Protein AF-0000000066834751 (afdb_homodimer)

Secondary structure (DSSP, 8-state):
-GGGSGGG-TTHHHHHHHHHHHHHHHHHHHHHH----------HHHHHTTEEEEEHHHH-SBTTB-EE-HHHHHHHTT--SS-SS-SEEEEEEE-TT-EEEEEEESS--EEEEEESS-EEEEEE-TTSTTSEEEEEEPTTEEEEEEE-TT-EEEEEE--SSPPEEEEEEESS----STTTEEE---S--/--GGGGGG-TTHHHHHHHHHHHHHHHHHHHHHH----------HHHHHTTEEEEEHHHH-SBTTB-EE-HHHHHHHTT--SS-SS-SEEEEEEE-TT-EEEEEEESS--EEEEEESS-EEEEEE-TTSTTSEEEEEEPTTEEEEEEE-TT-EEEEEE--SSPPEEEEEEESS----STTTEEE---S--

InterPro domains:
  IPR014710 RmlC-like jelly roll fold [G3DSA:2.60.120.10] (58-182)

Sequence (378 aa):
MLVTWFLQRPHSIPFVLAFFLFLAWISLALQRASYSYAPPHSSHTDIRANLVRFDASEVAKDKRGWIFDPIALALASGISGGAVTCASLHVGEIRAGNKRANHRHHHCNETFLIWGAATKYRLENNDEDNGYAEVMLGRDEIVVAASPVHKAHALVNIDSIRSIFFIGCQDNVISYNASSTDFNVWKDLMLVTWFLQRPHSIPFVLAFFLFLAWISLALQRASYSYAPPHSSHTDIRANLVRFDASEVAKDKRGWIFDPIALALASGISGGAVTCASLHVGEIRAGNKRANHRHHHCNETFLIWGAATKYRLENNDEDNGYAEVMLGRDEIVVAASPVHKAHALVNIDSIRSIFFIGCQDNVISYNASSTDFNVWKDL

Solvent-accessible surface area (backbone atoms only — not comparable to full-atom values): 19785 Å² total; per-residue (Å²): 131,74,85,71,62,77,80,61,72,73,69,62,54,61,58,55,51,48,52,53,50,50,54,51,50,55,52,50,54,63,60,62,68,66,65,65,76,66,73,56,84,58,48,74,60,30,57,58,35,35,36,48,56,38,50,47,79,73,65,20,87,53,88,36,38,36,72,42,33,62,54,60,50,33,54,75,68,67,55,68,53,34,22,85,47,58,62,29,58,38,39,36,43,30,25,46,72,25,64,49,64,43,28,24,36,65,77,33,22,30,26,35,36,40,31,54,18,25,28,40,40,37,23,51,23,80,89,33,95,83,39,42,23,71,47,83,43,52,44,63,29,36,32,37,33,30,38,31,53,69,30,34,32,32,41,33,22,71,22,88,72,41,42,28,36,38,37,40,25,20,52,36,79,72,70,94,38,78,88,39,30,49,67,66,71,67,86,85,117,133,74,80,73,60,73,77,63,68,71,69,57,55,60,56,53,51,48,50,54,51,50,54,49,49,55,52,49,54,60,60,62,65,67,65,65,75,68,73,54,84,58,49,75,61,31,57,58,35,36,37,48,57,38,51,47,82,74,64,21,87,52,88,37,37,35,72,42,33,63,53,60,49,32,54,73,68,69,55,67,52,34,21,85,48,59,62,30,58,38,38,35,43,30,26,46,73,24,63,49,66,42,28,23,36,64,76,31,22,28,26,35,36,40,32,53,18,27,29,39,39,37,23,52,24,81,90,34,93,84,40,42,21,72,47,81,44,54,43,62,29,38,31,37,34,31,38,31,52,68,29,34,33,32,42,33,24,72,22,90,71,41,41,30,37,37,38,42,24,19,52,37,79,73,69,93,38,78,89,39,30,47,67,66,73,66,86,86,117

Organism: Glycine max (NCBI:txid3847)

Radius of gyration: 28.27 Å; Cα contacts (8 Å, |Δi|>4): 829; chains: 2; bounding box: 42×115×101 Å

Structure (mmCIF, N/CA/C/O backbone):
data_AF-0000000066834751-model_v1
#
loop_
_entity.id
_entity.type
_entity.pdbx_description
1 polymer 'Cupin type-1 domain-containing protein'
#
loop_
_atom_site.group_PDB
_atom_site.id
_atom_site.type_symbol
_atom_site.label_atom_id
_atom_site.label_alt_id
_atom_site.label_comp_id
_atom_site.label_asym_id
_atom_site.label_entity_id
_atom_site.label_seq_id
_atom_site.pdbx_PDB_ins_code
_atom_site.Cartn_x
_atom_site.Cartn_y
_atom_site.Cartn_z
_atom_site.occupancy
_atom_site.B_iso_or_equiv
_atom_site.auth_seq_id
_atom_site.auth_comp_id
_atom_site.auth_asym_id
_atom_site.auth_atom_id
_atom_site.pdbx_PDB_model_num
ATOM 1 N N . MET A 1 1 ? 5.855 56.969 -54.781 1 26.67 1 MET A N 1
ATOM 2 C CA . MET A 1 1 ? 5.133 57.656 -53.719 1 26.67 1 MET A CA 1
ATOM 3 C C . MET A 1 1 ? 4.148 56.719 -53.031 1 26.67 1 MET A C 1
ATOM 5 O O . MET A 1 1 ? 3.748 56.938 -51.906 1 26.67 1 MET A O 1
ATOM 9 N N . LEU A 1 2 ? 3.658 55.719 -53.781 1 29.91 2 LEU A N 1
ATOM 10 C CA . LEU A 1 2 ? 2.477 54.969 -53.406 1 29.91 2 LEU A CA 1
ATOM 11 C C . LEU A 1 2 ? 2.852 53.812 -52.469 1 29.91 2 LEU A C 1
ATOM 13 O O . LEU A 1 2 ? 1.975 53.156 -51.875 1 29.91 2 LEU A O 1
ATOM 17 N N . VAL A 1 3 ? 4.059 53.312 -52.469 1 36.41 3 VAL A N 1
ATOM 18 C CA . VAL A 1 3 ? 4.391 52.062 -51.781 1 36.41 3 VAL A CA 1
ATOM 19 C C . VAL A 1 3 ? 4.336 52.281 -50.281 1 36.41 3 VAL A C 1
ATOM 21 O O . VAL A 1 3 ? 4.406 51.312 -49.5 1 36.41 3 VAL A O 1
ATOM 24 N N . THR A 1 4 ? 4.254 53.625 -49.812 1 38.19 4 THR A N 1
ATOM 25 C CA . THR A 1 4 ? 4.508 53.875 -48.406 1 38.19 4 THR A CA 1
ATOM 26 C C . THR A 1 4 ? 3.254 53.625 -47.562 1 38.19 4 THR A C 1
ATOM 28 O O . THR A 1 4 ? 3.295 53.688 -46.344 1 38.19 4 THR A O 1
ATOM 31 N N . TRP A 1 5 ? 2.029 53.469 -48.219 1 37.91 5 TRP A N 1
ATOM 32 C CA . TRP A 1 5 ? 0.858 53.75 -47.375 1 37.91 5 TRP A CA 1
ATOM 33 C C . TRP A 1 5 ? 0.422 52.469 -46.656 1 37.91 5 TRP A C 1
ATOM 35 O O . TRP A 1 5 ? -0.235 52.531 -45.594 1 37.91 5 TRP A O 1
ATOM 45 N N . PHE A 1 6 ? 0.599 51.344 -47.281 1 35.81 6 PHE A N 1
ATOM 46 C CA . PHE A 1 6 ? -0.19 50.188 -46.812 1 35.81 6 PHE A CA 1
ATOM 47 C C . PHE A 1 6 ? 0.266 49.719 -45.438 1 35.81 6 PHE A C 1
ATOM 49 O O . PHE A 1 6 ? -0.369 48.875 -44.844 1 35.81 6 PHE A O 1
ATOM 56 N N . LEU A 1 7 ? 1.539 50.094 -45.062 1 34.81 7 LEU A N 1
ATOM 57 C CA . LEU A 1 7 ? 2.02 49.406 -43.844 1 34.81 7 LEU A CA 1
ATOM 58 C C . LEU A 1 7 ? 1.36 50 -42.625 1 34.81 7 LEU A C 1
ATOM 60 O O . LEU A 1 7 ? 1.705 49.625 -41.5 1 34.81 7 LEU A O 1
ATOM 64 N N . GLN A 1 8 ? 0.57 51.125 -42.812 1 33.53 8 GLN A N 1
ATOM 65 C CA . GLN A 1 8 ? 0.354 51.844 -41.594 1 33.53 8 GLN A CA 1
ATOM 66 C C . GLN A 1 8 ? -0.742 51.188 -40.75 1 33.53 8 GLN A C 1
ATOM 68 O O . GLN A 1 8 ? -1.049 51.656 -39.656 1 33.53 8 GLN A O 1
ATOM 73 N N . ARG A 1 9 ? -1.825 50.5 -41.281 1 42.34 9 ARG A N 1
ATOM 74 C CA . ARG A 1 9 ? -2.939 50.406 -40.344 1 42.34 9 ARG A CA 1
ATOM 75 C C . ARG A 1 9 ? -2.734 49.281 -39.344 1 42.34 9 ARG A C 1
ATOM 77 O O . ARG A 1 9 ? -2.543 48.125 -39.719 1 42.34 9 ARG A O 1
ATOM 84 N N . PRO A 1 10 ? -2.383 49.594 -38 1 44.28 10 PRO A N 1
ATOM 85 C CA . PRO A 1 10 ? -1.969 48.75 -36.906 1 44.28 10 PRO A CA 1
ATOM 86 C C . PRO A 1 10 ? -3.084 47.812 -36.406 1 44.28 10 PRO A C 1
ATOM 88 O O . PRO A 1 10 ? -2.889 47.031 -35.5 1 44.28 10 PRO A O 1
ATOM 91 N N . HIS A 1 11 ? -4.297 47.938 -37.125 1 49.72 11 HIS A N 1
ATOM 92 C CA . HIS A 1 11 ? -5.367 47.281 -36.375 1 49.72 11 HIS A CA 1
ATOM 93 C C . HIS A 1 11 ? -5.375 45.781 -36.562 1 49.72 11 HIS A C 1
ATOM 95 O O . HIS A 1 11 ? -6.207 45.094 -36 1 49.72 11 HIS A O 1
ATOM 101 N N . SER A 1 12 ? -4.629 45.406 -37.625 1 51.53 12 SER A N 1
ATOM 102 C CA . SER A 1 12 ? -4.859 44 -37.969 1 51.53 12 SER A CA 1
ATOM 103 C C . SER A 1 12 ? -4.141 43.062 -36.969 1 51.53 12 SER A C 1
ATOM 105 O O . SER A 1 12 ? -4.262 41.844 -37.062 1 51.53 12 SER A O 1
ATOM 107 N N . ILE A 1 13 ? -3.363 43.719 -35.969 1 56 13 ILE A N 1
ATOM 108 C CA . ILE A 1 13 ? -2.5 42.906 -35.156 1 56 13 ILE A CA 1
ATOM 109 C C . ILE A 1 13 ? -3.34 42.188 -34.094 1 56 13 ILE A C 1
ATOM 111 O O . ILE A 1 13 ? -3.164 41 -33.844 1 56 13 ILE A O 1
ATOM 115 N N . PRO A 1 14 ? -4.48 42.906 -33.719 1 60.91 14 PRO A N 1
ATOM 116 C CA . PRO A 1 14 ? -5.16 42.188 -32.625 1 60.91 14 PRO A CA 1
ATOM 117 C C . PRO A 1 14 ? -5.969 41 -33.125 1 60.91 14 PRO A C 1
ATOM 119 O O . PRO A 1 14 ? -6.102 40 -32.406 1 60.91 14 PRO A O 1
ATOM 122 N N . PHE A 1 15 ? -6.445 41.062 -34.375 1 61.22 15 PHE A N 1
ATOM 123 C CA . PHE A 1 15 ? -7.262 39.938 -34.844 1 61.22 15 PHE A CA 1
ATOM 124 C C . PHE A 1 15 ? -6.391 38.75 -35.188 1 61.22 15 PHE A C 1
ATOM 126 O O . PHE A 1 15 ? -6.766 37.594 -34.906 1 61.22 15 PHE A O 1
ATOM 133 N N . VAL A 1 16 ? -5.137 39.031 -35.75 1 61.31 16 VAL A N 1
ATOM 134 C CA . VAL A 1 16 ? -4.238 37.938 -36.062 1 61.31 16 VAL A CA 1
ATOM 135 C C . VAL A 1 16 ? -3.709 37.281 -34.781 1 61.31 16 VAL A C 1
ATOM 137 O O . VAL A 1 16 ? -3.592 36.062 -34.688 1 61.31 16 VAL A O 1
ATOM 140 N N . LEU A 1 17 ? -3.58 38.125 -33.75 1 60.91 17 LEU A N 1
ATOM 141 C CA . LEU A 1 17 ? -3.111 37.594 -32.469 1 60.91 17 LEU A CA 1
ATOM 142 C C . LEU A 1 17 ? -4.203 36.75 -31.797 1 60.91 17 LEU A C 1
ATOM 144 O O . LEU A 1 17 ? -3.93 35.688 -31.25 1 60.91 17 LEU A O 1
ATOM 148 N N . ALA A 1 18 ? -5.426 37.156 -32 1 63.88 18 ALA A N 1
ATOM 149 C CA . ALA A 1 18 ? -6.535 36.406 -31.438 1 63.88 18 ALA A CA 1
ATOM 150 C C . ALA A 1 18 ? -6.734 35.094 -32.156 1 63.88 18 ALA A C 1
ATOM 152 O O . ALA A 1 18 ? -7.031 34.062 -31.531 1 63.88 18 ALA A O 1
ATOM 153 N N . PHE A 1 19 ? -6.52 35.094 -33.438 1 61.94 19 PHE A N 1
ATOM 154 C CA . PHE A 1 19 ? -6.645 33.844 -34.219 1 61.94 19 PHE A CA 1
ATOM 155 C C . PHE A 1 19 ? -5.527 32.875 -33.875 1 61.94 19 PHE A C 1
ATOM 157 O O . PHE A 1 19 ? -5.773 31.688 -33.688 1 61.94 19 PHE A O 1
ATOM 164 N N . PHE A 1 20 ? -4.262 33.375 -33.594 1 63 20 PHE A N 1
ATOM 165 C CA . PHE A 1 20 ? -3.176 32.469 -33.188 1 63 20 PHE A CA 1
ATOM 166 C C . PHE A 1 20 ? -3.375 31.984 -31.781 1 63 20 PHE A C 1
ATOM 168 O O . PHE A 1 20 ? -3.068 30.844 -31.469 1 63 20 PHE A O 1
ATOM 175 N N . LEU A 1 21 ? -3.984 32.781 -30.969 1 62.84 21 LEU A N 1
ATOM 176 C CA . LEU A 1 21 ? -4.262 32.344 -29.594 1 62.84 21 LEU A CA 1
ATOM 177 C C . LEU A 1 21 ? -5.402 31.328 -29.578 1 62.84 21 LEU A C 1
ATOM 179 O O . LEU A 1 21 ? -5.371 30.375 -28.797 1 62.84 21 LEU A O 1
ATOM 183 N N . PHE A 1 22 ? -6.414 31.438 -30.422 1 64.88 22 PHE A N 1
ATOM 184 C CA . PHE A 1 22 ? -7.512 30.484 -30.547 1 64.88 22 PHE A CA 1
ATOM 185 C C . PHE A 1 22 ? -7.023 29.156 -31.109 1 64.88 22 PHE A C 1
ATOM 187 O O . PHE A 1 22 ? -7.395 28.094 -30.625 1 64.88 22 PHE A O 1
ATOM 194 N N . LEU A 1 23 ? -6.133 29.141 -32.062 1 61.31 23 LEU A N 1
ATOM 195 C CA . LEU A 1 23 ? -5.566 27.906 -32.594 1 61.31 23 LEU A CA 1
ATOM 196 C C . LEU A 1 23 ? -4.652 27.234 -31.578 1 61.31 23 LEU A C 1
ATOM 198 O O . LEU A 1 23 ? -4.621 26.016 -31.469 1 61.31 23 LEU A O 1
ATOM 202 N N . ALA A 1 24 ? -3.959 27.984 -30.688 1 59.56 24 ALA A N 1
ATOM 203 C CA . ALA A 1 24 ? -3.154 27.422 -29.609 1 59.56 24 ALA A CA 1
ATOM 204 C C . ALA A 1 24 ? -4.039 26.812 -28.531 1 59.56 24 ALA A C 1
ATOM 206 O O . ALA A 1 24 ? -3.729 25.75 -28 1 59.56 24 ALA A O 1
ATOM 207 N N . TRP A 1 25 ? -5.184 27.438 -28.266 1 58.94 25 TRP A N 1
ATOM 208 C CA . TRP A 1 25 ? -6.129 26.891 -27.297 1 58.94 25 TRP A CA 1
ATOM 209 C C . TRP A 1 25 ? -6.77 25.609 -27.812 1 58.94 25 TRP A C 1
ATOM 211 O O . TRP A 1 25 ? -6.895 24.625 -27.078 1 58.94 25 TRP A O 1
ATOM 221 N N . ILE A 1 26 ? -7.219 25.484 -29.047 1 55.16 26 ILE A N 1
ATOM 222 C CA . ILE A 1 26 ? -7.762 24.266 -29.625 1 55.16 26 ILE A CA 1
ATOM 223 C C . ILE A 1 26 ? -6.684 23.188 -29.656 1 55.16 26 ILE A C 1
ATOM 225 O O . ILE A 1 26 ? -6.945 22.016 -29.359 1 55.16 26 ILE A O 1
ATOM 229 N N . SER A 1 27 ? -5.41 23.5 -29.891 1 53.06 27 SER A N 1
ATOM 230 C CA . SER A 1 27 ? -4.332 22.516 -29.906 1 53.06 27 SER A CA 1
ATOM 231 C C . SER A 1 27 ? -4.039 22 -28.5 1 53.06 27 SER A C 1
ATOM 233 O O . SER A 1 27 ? -3.781 20.812 -28.297 1 53.06 27 SER A O 1
ATOM 235 N N . LEU A 1 28 ? -4.086 22.891 -27.516 1 46.69 28 LEU A N 1
ATOM 236 C CA . LEU A 1 28 ? -3.869 22.438 -26.141 1 46.69 28 LEU A CA 1
ATOM 237 C C . LEU A 1 28 ? -5.051 21.609 -25.656 1 46.69 28 LEU A C 1
ATOM 239 O O . LEU A 1 28 ? -4.867 20.625 -24.938 1 46.69 28 LEU A O 1
ATOM 243 N N . ALA A 1 29 ? -6.289 21.984 -25.984 1 44.72 29 ALA A N 1
ATOM 244 C CA . ALA A 1 29 ? -7.457 21.188 -25.609 1 44.72 29 ALA A CA 1
ATOM 245 C C . ALA A 1 29 ? -7.402 19.812 -26.25 1 44.72 29 ALA A C 1
ATOM 247 O O . ALA A 1 29 ? -7.758 18.812 -25.625 1 44.72 29 ALA A O 1
ATOM 248 N N . LEU A 1 30 ? -7.074 19.625 -27.484 1 41.94 30 LEU A N 1
ATOM 249 C CA . LEU A 1 30 ? -6.961 18.328 -28.141 1 41.94 30 LEU A CA 1
ATOM 250 C C . LEU A 1 30 ? -5.797 17.531 -27.562 1 41.94 30 LEU A C 1
ATOM 252 O O . LEU A 1 30 ? -5.824 16.297 -27.562 1 41.94 30 LEU A O 1
ATOM 256 N N . GLN A 1 31 ? -4.77 18.203 -27.094 1 35.38 31 GLN A N 1
ATOM 257 C CA . GLN A 1 31 ? -3.678 17.438 -26.5 1 35.38 31 GLN A CA 1
ATOM 258 C C . GLN A 1 31 ? -4.074 16.859 -25.141 1 35.38 31 GLN A C 1
ATOM 260 O O . GLN A 1 31 ? -3.535 15.844 -24.703 1 35.38 31 GLN A O 1
ATOM 265 N N . ARG A 1 32 ? -4.852 17.625 -24.344 1 34.94 32 ARG A N 1
ATOM 266 C CA . ARG A 1 32 ? -5.117 17.109 -23 1 34.94 32 ARG A CA 1
ATOM 267 C C . ARG A 1 32 ? -5.961 15.844 -23.062 1 34.94 32 ARG A C 1
ATOM 269 O O . ARG A 1 32 ? -5.941 15.039 -22.125 1 34.94 32 ARG A O 1
ATOM 276 N N . ALA A 1 33 ? -7.074 15.867 -23.719 1 36.16 33 ALA A N 1
ATOM 277 C CA . ALA A 1 33 ? -8.117 14.875 -23.484 1 36.16 33 ALA A CA 1
ATOM 278 C C . ALA A 1 33 ? -7.625 13.469 -23.828 1 36.16 33 ALA A C 1
ATOM 280 O O . ALA A 1 33 ? -8.102 12.484 -23.266 1 36.16 33 ALA A O 1
ATOM 281 N N . SER A 1 34 ? -6.945 13.258 -24.938 1 30.88 34 SER A N 1
ATOM 282 C CA . SER A 1 34 ? -6.832 11.844 -25.281 1 30.88 34 SER A CA 1
ATOM 283 C C . SER A 1 34 ? -5.688 11.18 -24.516 1 30.88 34 SER A C 1
ATOM 285 O O . SER A 1 34 ? -4.562 11.109 -25.016 1 30.88 34 SER A O 1
ATOM 287 N N . TYR A 1 35 ? -5.41 11.648 -23.312 1 31.36 35 TYR A N 1
ATOM 288 C CA . TYR A 1 35 ? -4.469 10.695 -22.734 1 31.36 35 TYR A CA 1
ATOM 289 C C . TYR A 1 35 ? -4.965 9.266 -22.922 1 31.36 35 TYR A C 1
ATOM 291 O O . TYR A 1 35 ? -5.922 8.844 -22.266 1 31.36 35 TYR A O 1
ATOM 299 N N . SER A 1 36 ? -5.039 8.82 -24.047 1 31.11 36 SER A N 1
ATOM 300 C CA . SER A 1 36 ? -5.164 7.398 -24.344 1 31.11 36 SER A CA 1
ATOM 301 C C . SER A 1 36 ? -4.273 6.566 -23.422 1 31.11 36 SER A C 1
ATOM 303 O O . SER A 1 36 ? -3.045 6.621 -23.531 1 31.11 36 SER A O 1
ATOM 305 N N . TYR A 1 37 ? -4.598 6.492 -22.125 1 35.03 37 TYR A N 1
ATOM 306 C CA . TYR A 1 37 ? -3.951 5.387 -21.422 1 35.03 37 TYR A CA 1
ATOM 307 C C . TYR A 1 37 ? -3.756 4.195 -22.359 1 35.03 37 TYR A C 1
ATOM 309 O O . TYR A 1 37 ? -4.727 3.557 -22.766 1 35.03 37 TYR A O 1
ATOM 317 N N . ALA A 1 38 ? -2.824 4.254 -23.203 1 38.38 38 ALA A N 1
ATOM 318 C CA . ALA A 1 38 ? -2.553 3.055 -24 1 38.38 38 ALA A CA 1
ATOM 319 C C . ALA A 1 38 ? -2.531 1.812 -23.109 1 38.38 38 ALA A C 1
ATOM 321 O O . ALA A 1 38 ? -1.841 1.781 -22.094 1 38.38 38 ALA A O 1
ATOM 322 N N . PRO A 1 39 ? -3.529 0.954 -23.188 1 43.5 39 PRO A N 1
ATOM 323 C CA . PRO A 1 39 ? -3.445 -0.304 -22.453 1 43.5 39 PRO A CA 1
ATOM 324 C C . PRO A 1 39 ? -2.08 -0.976 -22.578 1 43.5 39 PRO A C 1
ATOM 326 O O . PRO A 1 39 ? -1.518 -1.036 -23.672 1 43.5 39 PRO A O 1
ATOM 329 N N . PRO A 1 40 ? -1.258 -0.928 -21.5 1 50.69 40 PRO A N 1
ATOM 330 C CA . PRO A 1 40 ? 0.014 -1.639 -21.656 1 50.69 40 PRO A CA 1
ATOM 331 C C . PRO A 1 40 ? -0.134 -2.959 -22.406 1 50.69 40 PRO A C 1
ATOM 333 O O . PRO A 1 40 ? -1.2 -3.578 -22.375 1 50.69 40 PRO A O 1
ATOM 336 N N . HIS A 1 41 ? 0.43 -3.086 -23.469 1 49.69 41 HIS A N 1
ATOM 337 C CA . HIS A 1 41 ? 0.453 -4.34 -24.219 1 49.69 41 HIS A CA 1
ATOM 338 C C . HIS A 1 41 ? 0.691 -5.527 -23.281 1 49.69 41 HIS A C 1
ATOM 340 O O . HIS A 1 41 ? 1.78 -5.676 -22.734 1 49.69 41 HIS A O 1
ATOM 346 N N . SER A 1 42 ? -0.37 -6.016 -22.594 1 62.28 42 SER A N 1
ATOM 347 C CA . SER A 1 42 ? -0.21 -7.273 -21.875 1 62.28 42 SER A CA 1
ATOM 348 C C . SER A 1 42 ? 0.138 -8.414 -22.828 1 62.28 42 SER A C 1
ATOM 350 O O . SER A 1 42 ? -0.534 -8.609 -23.828 1 62.28 42 SER A O 1
ATOM 352 N N . SER A 1 43 ? 1.309 -8.969 -22.562 1 83.38 43 SER A N 1
ATOM 353 C CA . SER A 1 43 ? 1.697 -10.18 -23.281 1 83.38 43 SER A CA 1
ATOM 354 C C . SER A 1 43 ? 0.734 -11.328 -22.984 1 83.38 43 SER A C 1
ATOM 356 O O . SER A 1 43 ? -0.103 -11.227 -22.078 1 83.38 43 SER A O 1
ATOM 358 N N . HIS A 1 44 ? 0.602 -12.227 -23.891 1 91 44 HIS A N 1
ATOM 359 C CA . HIS A 1 44 ? -0.2 -13.43 -23.703 1 91 44 HIS A CA 1
ATOM 360 C C . HIS A 1 44 ? 0.027 -14.031 -22.328 1 91 44 HIS A C 1
ATOM 362 O O . HIS A 1 44 ? -0.923 -14.469 -21.672 1 91 44 HIS A O 1
ATOM 368 N N . THR A 1 45 ? 1.22 -13.969 -21.891 1 94.94 45 THR A N 1
ATOM 369 C CA . THR A 1 45 ? 1.533 -14.539 -20.594 1 94.94 45 THR A CA 1
ATOM 370 C C . THR A 1 45 ? 0.945 -13.68 -19.469 1 94.94 45 THR A C 1
ATOM 372 O O . THR A 1 45 ? 0.545 -14.203 -18.422 1 94.94 45 THR A O 1
ATOM 375 N N . ASP A 1 46 ? 0.899 -12.398 -19.672 1 97.56 46 ASP A N 1
ATOM 376 C CA . ASP A 1 46 ? 0.297 -11.516 -18.688 1 97.56 46 ASP A CA 1
ATOM 377 C C . ASP A 1 46 ? -1.194 -11.805 -18.516 1 97.56 46 ASP A C 1
ATOM 379 O O . ASP A 1 46 ? -1.715 -11.805 -17.406 1 97.56 46 ASP A O 1
ATOM 383 N N . ILE A 1 47 ? -1.843 -12.047 -19.609 1 96.81 47 ILE A N 1
ATOM 384 C CA . ILE A 1 47 ? -3.266 -12.375 -19.594 1 96.81 47 ILE A CA 1
ATOM 385 C C . ILE A 1 47 ? -3.484 -13.664 -18.797 1 96.81 47 ILE A C 1
ATOM 387 O O . ILE A 1 47 ? -4.391 -13.75 -17.969 1 96.81 47 ILE A O 1
ATOM 391 N N . ARG A 1 48 ? -2.625 -14.617 -19.031 1 97.5 48 ARG A N 1
ATOM 392 C CA . ARG A 1 48 ? -2.75 -15.914 -18.359 1 97.5 48 ARG A CA 1
ATOM 393 C C . ARG A 1 48 ? -2.438 -15.805 -16.875 1 97.5 48 ARG A C 1
ATOM 395 O O . ARG A 1 48 ? -2.932 -16.594 -16.062 1 97.5 48 ARG A O 1
ATOM 402 N N . ALA A 1 49 ? -1.617 -14.828 -16.531 1 98.5 49 ALA A N 1
ATOM 403 C CA . ALA A 1 49 ? -1.298 -14.57 -15.133 1 98.5 49 ALA A CA 1
ATOM 404 C C . ALA A 1 49 ? -2.266 -13.555 -14.531 1 98.5 49 ALA A C 1
ATOM 406 O O . ALA A 1 49 ? -2.107 -13.141 -13.375 1 98.5 49 ALA A O 1
ATOM 407 N N . ASN A 1 50 ? -3.186 -13.086 -15.281 1 98.62 50 ASN A N 1
ATOM 408 C CA . ASN A 1 50 ? -4.266 -12.195 -14.875 1 98.62 50 ASN A CA 1
ATOM 409 C C . ASN A 1 50 ? -3.732 -10.906 -14.25 1 98.62 50 ASN A C 1
ATOM 411 O O . ASN A 1 50 ? -4.125 -10.547 -13.141 1 98.62 50 ASN A O 1
ATOM 415 N N . LEU A 1 51 ? -2.834 -10.25 -15.055 1 98.75 51 LEU A N 1
ATOM 416 C CA . LEU A 1 51 ? -2.236 -9.016 -14.555 1 98.75 51 LEU A CA 1
ATOM 417 C C . LEU A 1 51 ? -1.991 -8.031 -15.688 1 98.75 51 LEU A C 1
ATOM 419 O O . LEU A 1 51 ? -2.045 -8.406 -16.859 1 98.75 51 LEU A O 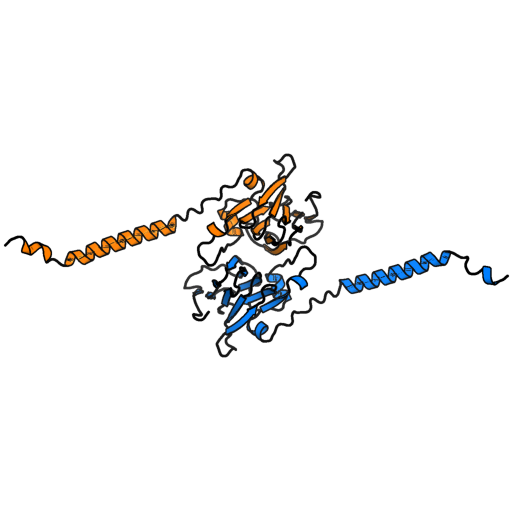1
ATOM 423 N N . VAL A 1 52 ? -1.878 -6.789 -15.273 1 98.12 52 VAL A N 1
ATOM 424 C CA . VAL A 1 52 ? -1.497 -5.715 -16.188 1 98.12 52 VAL A CA 1
ATOM 425 C C . VAL A 1 52 ? -0.343 -4.914 -15.594 1 98.12 52 VAL A C 1
ATOM 427 O O . VAL A 1 52 ? -0.335 -4.625 -14.391 1 98.12 52 VAL A O 1
ATOM 430 N N . ARG A 1 53 ? 0.632 -4.566 -16.422 1 97.38 53 ARG A N 1
ATOM 431 C CA . ARG A 1 53 ? 1.824 -3.857 -15.977 1 97.38 53 ARG A CA 1
ATOM 432 C C . ARG A 1 53 ? 1.856 -2.436 -16.531 1 97.38 53 ARG A C 1
ATOM 434 O O . ARG A 1 53 ? 1.392 -2.186 -17.641 1 97.38 53 ARG A O 1
ATOM 441 N N . PHE A 1 54 ? 2.449 -1.598 -15.727 1 96.69 54 PHE A N 1
ATOM 442 C CA . PHE A 1 54 ? 2.641 -0.198 -16.078 1 96.69 54 PHE A CA 1
ATOM 443 C C . PHE A 1 54 ? 4.082 0.232 -15.836 1 96.69 54 PHE A C 1
ATOM 445 O O . PHE A 1 54 ? 4.691 -0.168 -14.844 1 96.69 54 PHE A O 1
ATOM 452 N N . ASP A 1 55 ? 4.531 1.01 -16.75 1 95.31 55 ASP A N 1
ATOM 453 C CA . ASP A 1 55 ? 5.801 1.666 -16.453 1 95.31 55 ASP A CA 1
ATOM 454 C C . ASP A 1 55 ? 5.598 2.84 -15.5 1 95.31 55 ASP A C 1
ATOM 456 O O . ASP A 1 55 ? 4.801 3.74 -15.773 1 95.31 55 ASP A O 1
ATOM 460 N N . ALA A 1 56 ? 6.348 2.83 -14.438 1 93.62 56 ALA A N 1
ATOM 461 C CA . ALA A 1 56 ? 6.176 3.848 -13.398 1 93.62 56 ALA A CA 1
ATOM 462 C C . ALA A 1 56 ? 6.297 5.25 -13.984 1 93.62 56 ALA A C 1
ATOM 464 O O . ALA A 1 56 ? 5.559 6.16 -13.602 1 93.62 56 ALA A O 1
ATOM 465 N N . SER A 1 57 ? 7.191 5.426 -14.883 1 89.94 57 SER A N 1
ATOM 466 C CA . SER A 1 57 ? 7.414 6.738 -15.484 1 89.94 57 SER A CA 1
ATOM 467 C C . SER A 1 57 ? 6.254 7.133 -16.391 1 89.94 57 SER A C 1
ATOM 469 O O . SER A 1 57 ? 5.953 8.32 -16.531 1 89.94 57 SER A O 1
ATOM 471 N N . GLU A 1 58 ? 5.539 6.156 -16.906 1 88.94 58 GLU A N 1
ATOM 472 C CA . GLU A 1 58 ? 4.473 6.445 -17.859 1 88.94 58 GLU A CA 1
ATOM 473 C C . GLU A 1 58 ? 3.15 6.711 -17.141 1 88.94 58 GLU A C 1
ATOM 475 O O . GLU A 1 58 ? 2.326 7.492 -17.625 1 88.94 58 GLU A O 1
ATOM 480 N N . VAL A 1 59 ? 3.023 6.152 -16 1 90.75 59 VAL A N 1
ATOM 481 C CA . VAL A 1 59 ? 1.721 6.242 -15.352 1 90.75 59 VAL A CA 1
ATOM 482 C C . VAL A 1 59 ? 1.707 7.426 -14.391 1 90.75 59 VAL A C 1
ATOM 484 O O . VAL A 1 59 ? 0.644 7.844 -13.922 1 90.75 59 VAL A O 1
ATOM 487 N N . ALA A 1 60 ? 2.877 7.918 -14.117 1 88.5 60 ALA A N 1
ATOM 488 C CA . ALA A 1 60 ? 2.92 9.133 -13.305 1 88.5 60 ALA A CA 1
ATOM 489 C C . ALA A 1 60 ? 2.396 10.336 -14.094 1 88.5 60 ALA A C 1
ATOM 491 O O . ALA A 1 60 ? 2.895 10.641 -15.18 1 88.5 60 ALA A O 1
ATOM 492 N N . LYS A 1 61 ? 1.428 10.984 -13.57 1 89.5 61 LYS A N 1
ATOM 493 C CA . LYS A 1 61 ? 0.804 12.102 -14.266 1 89.5 61 LYS A CA 1
ATOM 494 C C . LYS A 1 61 ? 1.655 13.367 -14.156 1 89.5 61 LYS A C 1
ATOM 496 O O . LYS A 1 61 ? 1.489 14.305 -14.93 1 89.5 61 LYS A O 1
ATOM 501 N N . ASP A 1 62 ? 2.479 13.453 -13.117 1 94.25 62 ASP A N 1
ATOM 502 C CA . ASP A 1 62 ? 3.381 14.578 -12.922 1 94.25 62 ASP A CA 1
ATOM 503 C C . ASP A 1 62 ? 4.629 14.164 -12.148 1 94.25 62 ASP A C 1
ATOM 505 O O . ASP A 1 62 ? 4.879 12.969 -11.961 1 94.25 62 ASP A O 1
ATOM 509 N N . LYS A 1 63 ? 5.422 15.18 -11.836 1 96.19 63 LYS A N 1
ATOM 510 C CA . LYS A 1 63 ? 6.742 14.906 -11.273 1 96.19 63 LYS A CA 1
ATOM 511 C C . LYS A 1 63 ? 6.633 14.312 -9.867 1 96.19 63 LYS A C 1
ATOM 513 O O . LYS A 1 63 ? 7.621 13.82 -9.32 1 96.19 63 LYS A O 1
ATOM 518 N N . ARG A 1 64 ? 5.539 14.32 -9.273 1 97.81 64 ARG A N 1
ATOM 519 C CA . ARG A 1 64 ? 5.379 13.852 -7.898 1 97.81 64 ARG A CA 1
ATOM 520 C C . ARG A 1 64 ? 5.438 12.336 -7.828 1 97.81 64 ARG A C 1
ATOM 522 O O . ARG A 1 64 ? 5.801 11.766 -6.793 1 97.81 64 ARG A O 1
ATOM 529 N N . GLY A 1 65 ? 5.051 11.641 -8.914 1 98.12 65 GLY A N 1
ATOM 530 C CA . GLY A 1 65 ? 5.004 10.188 -8.938 1 98.12 65 GLY A CA 1
ATOM 531 C C . GLY A 1 65 ? 3.615 9.641 -9.203 1 98.12 65 GLY A C 1
ATOM 532 O O . GLY A 1 65 ? 2.725 10.367 -9.633 1 98.12 65 GLY A O 1
ATOM 533 N N . TRP A 1 66 ? 3.473 8.352 -9.117 1 98.12 66 TRP A N 1
ATOM 534 C CA . TRP A 1 66 ? 2.215 7.691 -9.438 1 98.12 66 TRP A CA 1
ATOM 535 C C . TRP A 1 66 ? 1.311 7.609 -8.219 1 98.12 66 TRP A C 1
ATOM 537 O O . TRP A 1 66 ? 1.782 7.707 -7.078 1 98.12 66 TRP A O 1
ATOM 547 N N . ILE A 1 67 ? 0.063 7.547 -8.344 1 97.88 67 ILE A N 1
ATOM 548 C CA . ILE A 1 67 ? -0.936 7.34 -7.301 1 97.88 67 ILE A CA 1
ATOM 549 C C . ILE A 1 67 ? -2.133 6.582 -7.875 1 97.88 67 ILE A C 1
ATOM 551 O O . ILE A 1 67 ? -2.594 6.883 -8.977 1 97.88 67 ILE A O 1
ATOM 555 N N . PHE A 1 68 ? -2.592 5.523 -7.078 1 96.88 68 PHE A N 1
ATOM 556 C CA . PHE A 1 68 ? -3.684 4.699 -7.578 1 96.88 68 PHE A CA 1
ATOM 557 C C . PHE A 1 68 ? -4.613 4.285 -6.445 1 96.88 68 PHE A C 1
ATOM 559 O O . PHE A 1 68 ? -4.211 4.262 -5.281 1 96.88 68 PHE A O 1
ATOM 566 N N . ASP A 1 69 ? -5.805 4.094 -6.801 1 96.69 69 ASP A N 1
ATOM 567 C CA . ASP A 1 69 ? -6.645 3.113 -6.125 1 96.69 69 ASP A CA 1
ATOM 568 C C . ASP A 1 69 ? -6.5 1.733 -6.758 1 96.69 69 ASP A C 1
ATOM 570 O O . ASP A 1 69 ? -6.93 1.519 -7.895 1 96.69 69 ASP A O 1
ATOM 574 N N . PRO A 1 70 ? -5.992 0.789 -6.004 1 97.19 70 PRO A N 1
ATOM 575 C CA . PRO A 1 70 ? -5.68 -0.498 -6.633 1 97.19 70 PRO A CA 1
ATOM 576 C C . PRO A 1 70 ? -6.918 -1.189 -7.203 1 97.19 70 PRO A C 1
ATOM 578 O O . PRO A 1 70 ? -6.84 -1.826 -8.258 1 97.19 70 PRO A O 1
ATOM 581 N N . ILE A 1 71 ? -8.023 -1.085 -6.504 1 96.94 71 ILE A N 1
ATOM 582 C CA . ILE A 1 71 ? -9.242 -1.731 -6.973 1 96.94 71 ILE A CA 1
ATOM 583 C C . ILE A 1 71 ? -9.734 -1.048 -8.242 1 96.94 71 ILE A C 1
ATOM 585 O O . ILE A 1 71 ? -10.047 -1.714 -9.234 1 96.94 71 ILE A O 1
ATOM 589 N N . ALA A 1 72 ? -9.75 0.23 -8.227 1 96.38 72 ALA A N 1
ATOM 590 C CA . ALA A 1 72 ? -10.18 0.978 -9.406 1 96.38 72 ALA A CA 1
ATOM 591 C C . ALA A 1 72 ? -9.242 0.72 -10.578 1 96.38 72 ALA A C 1
ATOM 593 O O . ALA A 1 72 ? -9.688 0.606 -11.727 1 96.38 72 ALA A O 1
ATOM 594 N N . LEU A 1 73 ? -7.984 0.644 -10.289 1 97.25 73 LEU A N 1
ATOM 595 C CA . LEU A 1 73 ? -7.008 0.393 -11.344 1 97.25 73 LEU A CA 1
ATOM 596 C C . LEU A 1 73 ? -7.242 -0.969 -11.984 1 97.25 73 LEU A C 1
ATOM 598 O O . LEU A 1 73 ? -7.188 -1.099 -13.211 1 97.25 73 LEU A O 1
ATOM 602 N N . ALA A 1 74 ? -7.5 -1.981 -11.156 1 97.81 74 ALA A N 1
ATOM 603 C CA . ALA A 1 74 ? -7.754 -3.32 -11.68 1 97.81 74 ALA A CA 1
ATOM 604 C C . ALA A 1 74 ? -8.984 -3.334 -12.586 1 97.81 74 ALA A C 1
ATOM 606 O O . ALA A 1 74 ? -8.953 -3.887 -13.688 1 97.81 74 ALA A O 1
ATOM 607 N N . LEU A 1 75 ? -9.992 -2.68 -12.109 1 97.19 75 LEU A N 1
ATOM 608 C CA . LEU A 1 75 ? -11.234 -2.631 -12.867 1 97.19 75 LEU A CA 1
ATOM 609 C C . LEU A 1 75 ? -11.039 -1.895 -14.188 1 97.19 75 LEU A C 1
ATOM 611 O O . LEU A 1 75 ? -11.469 -2.369 -15.242 1 97.19 75 LEU A O 1
ATOM 615 N N . ALA A 1 76 ? -10.344 -0.828 -14.109 1 96.94 76 ALA A N 1
ATOM 616 C CA . ALA A 1 76 ? -10.102 -0.022 -15.305 1 96.94 76 ALA A CA 1
ATOM 617 C C . ALA A 1 76 ? -9.211 -0.768 -16.297 1 96.94 76 ALA A C 1
ATOM 619 O O . ALA A 1 76 ? -9.266 -0.511 -17.5 1 96.94 76 ALA A O 1
ATOM 620 N N . SER A 1 77 ? -8.414 -1.699 -15.805 1 96.88 77 SER A N 1
ATOM 621 C CA . SER A 1 77 ? -7.48 -2.443 -16.641 1 96.88 77 SER A CA 1
ATOM 622 C C . SER A 1 77 ? -8.141 -3.678 -17.25 1 96.88 77 SER A C 1
ATOM 624 O O . SER A 1 77 ? -7.48 -4.477 -17.906 1 96.88 77 SER A O 1
ATOM 626 N N . GLY A 1 78 ? -9.359 -3.896 -16.875 1 96.31 78 GLY A N 1
ATOM 627 C CA . GLY A 1 78 ? -10.109 -5 -17.453 1 96.31 78 GLY A CA 1
ATOM 628 C C . GLY A 1 78 ? -9.781 -6.34 -16.828 1 96.31 78 GLY A C 1
ATOM 629 O O . GLY A 1 78 ? -9.984 -7.391 -17.438 1 96.31 78 GLY A O 1
ATOM 630 N N . ILE A 1 79 ? -9.258 -6.312 -15.656 1 95.81 79 ILE A N 1
ATOM 631 C CA . ILE A 1 79 ? -8.898 -7.535 -14.945 1 95.81 79 ILE A CA 1
ATOM 632 C C . ILE A 1 79 ? -10.109 -8.062 -14.172 1 95.81 79 ILE A C 1
ATOM 634 O O . ILE A 1 79 ? -10.773 -7.309 -13.453 1 95.81 79 ILE A O 1
ATOM 638 N N . SER A 1 80 ? -10.391 -9.336 -14.312 1 96.94 80 SER A N 1
ATOM 639 C CA . SER A 1 80 ? -11.508 -9.945 -13.602 1 96.94 80 SER A CA 1
ATOM 640 C C . SER A 1 80 ? -11.023 -10.977 -12.594 1 96.94 80 SER A C 1
ATOM 642 O O . SER A 1 80 ? -9.875 -11.422 -12.648 1 96.94 80 SER A O 1
ATOM 644 N N . GLY A 1 81 ? -11.891 -11.273 -11.656 1 98.12 81 GLY A N 1
ATOM 645 C CA . GLY A 1 81 ? -11.609 -12.359 -10.734 1 98.12 81 GLY A CA 1
ATOM 646 C C . GLY A 1 81 ? -10.898 -11.898 -9.477 1 98.12 81 GLY A C 1
ATOM 647 O O . GLY A 1 81 ? -10.562 -12.719 -8.609 1 98.12 81 GLY A O 1
ATOM 648 N N . GLY A 1 82 ? -10.633 -10.641 -9.383 1 98.5 82 GLY A N 1
ATOM 649 C CA . GLY A 1 82 ? -10.07 -10.078 -8.164 1 98.5 82 GLY A CA 1
ATOM 650 C C . GLY A 1 82 ? -11.117 -9.469 -7.25 1 98.5 82 GLY A C 1
ATOM 651 O O . GLY A 1 82 ? -12.312 -9.477 -7.566 1 98.5 82 GLY A O 1
ATOM 652 N N . ALA A 1 83 ? -10.633 -9.016 -6.09 1 97.94 83 ALA A N 1
ATOM 653 C CA . ALA A 1 83 ? -11.508 -8.273 -5.18 1 97.94 83 ALA A CA 1
ATOM 654 C C . ALA A 1 83 ? -11.984 -6.973 -5.816 1 97.94 83 ALA A C 1
ATOM 656 O O . ALA A 1 83 ? -11.188 -6.219 -6.383 1 97.94 83 ALA A O 1
ATOM 657 N N . VAL A 1 84 ? -13.273 -6.75 -5.66 1 95.56 84 VAL A N 1
ATOM 658 C CA . VAL A 1 84 ? -13.82 -5.504 -6.195 1 95.56 84 VAL A CA 1
ATOM 659 C C . VAL A 1 84 ? -14.156 -4.555 -5.051 1 95.56 84 VAL A C 1
ATOM 661 O O . VAL A 1 84 ? -14.586 -3.422 -5.281 1 95.56 84 VAL A O 1
ATOM 664 N N . THR A 1 85 ? -14.055 -5.016 -3.887 1 92.88 85 THR A N 1
ATOM 665 C CA . THR A 1 85 ? -14.047 -4.27 -2.635 1 92.88 85 THR A CA 1
ATOM 666 C C . THR A 1 85 ? -12.906 -4.73 -1.732 1 92.88 85 THR A C 1
ATOM 668 O O . THR A 1 85 ? -12.367 -5.828 -1.914 1 92.88 85 THR A O 1
ATOM 671 N N . CYS A 1 86 ? -12.555 -3.893 -0.813 1 94.5 86 CYS A N 1
ATOM 672 C CA . CYS A 1 86 ? -11.438 -4.258 0.057 1 94.5 86 CYS A CA 1
ATOM 673 C C . CYS A 1 86 ? -11.906 -4.441 1.495 1 94.5 86 CYS A C 1
ATOM 675 O O . CYS A 1 86 ? -11.805 -3.523 2.309 1 94.5 86 CYS A O 1
ATOM 677 N N . ALA A 1 87 ? -12.328 -5.629 1.781 1 93.44 87 ALA A N 1
ATOM 678 C CA . ALA A 1 87 ? -12.789 -5.961 3.127 1 93.44 87 ALA A CA 1
ATOM 679 C C . ALA A 1 87 ? -11.609 -6.195 4.07 1 93.44 87 ALA A C 1
ATOM 681 O O . ALA A 1 87 ? -11.719 -5.961 5.273 1 93.44 87 ALA A O 1
ATOM 682 N N . SER A 1 88 ? -10.578 -6.703 3.525 1 94.25 88 SER A N 1
ATOM 683 C CA . SER A 1 88 ? -9.328 -6.898 4.254 1 94.25 88 SER A CA 1
ATOM 684 C C . SER A 1 88 ? -8.133 -6.379 3.455 1 94.25 88 SER A C 1
ATOM 686 O O . SER A 1 88 ? -7.98 -6.707 2.277 1 94.25 88 SER A O 1
ATOM 688 N N . LEU A 1 89 ? -7.371 -5.602 4.164 1 96.25 89 LEU A N 1
ATOM 689 C CA . LEU A 1 89 ? -6.25 -4.926 3.523 1 96.25 89 LEU A CA 1
ATOM 690 C C . LEU A 1 89 ? -4.93 -5.332 4.168 1 96.25 89 LEU A C 1
ATOM 692 O O . LEU A 1 89 ? -4.82 -5.379 5.395 1 96.25 89 LEU A O 1
ATOM 696 N N . HIS A 1 90 ? -3.928 -5.656 3.361 1 96.44 90 HIS A N 1
ATOM 697 C CA . HIS A 1 90 ? -2.568 -5.82 3.863 1 96.44 90 HIS A CA 1
ATOM 698 C C . HIS A 1 90 ? -1.553 -5.176 2.926 1 96.44 90 HIS A C 1
ATOM 700 O O . HIS A 1 90 ? -1.754 -5.148 1.71 1 96.44 90 HIS A O 1
ATOM 706 N N . VAL A 1 91 ? -0.622 -4.672 3.5 1 98.06 91 VAL A N 1
ATOM 707 C CA . VAL A 1 91 ? 0.51 -4.055 2.816 1 98.06 91 VAL A CA 1
ATOM 708 C C . VAL A 1 91 ? 1.817 -4.59 3.396 1 98.06 91 VAL A C 1
ATOM 710 O O . VAL A 1 91 ? 1.939 -4.766 4.609 1 98.06 91 VAL A O 1
ATOM 713 N N . GLY A 1 92 ? 2.793 -4.852 2.457 1 98 92 GLY A N 1
ATOM 714 C CA . GLY A 1 92 ? 4.016 -5.414 3.008 1 98 92 GLY A CA 1
ATOM 715 C C . GLY A 1 92 ? 5.199 -5.312 2.064 1 98 92 GLY A C 1
ATOM 716 O O . GLY A 1 92 ? 5.07 -4.797 0.951 1 98 92 GLY A O 1
ATOM 717 N N . GLU A 1 93 ? 6.219 -5.742 2.641 1 98.44 93 GLU A N 1
ATOM 718 C CA . GLU A 1 93 ? 7.516 -5.812 1.981 1 98.44 93 GLU A CA 1
ATOM 719 C C . GLU A 1 93 ? 7.949 -7.258 1.76 1 98.44 93 GLU A C 1
ATOM 721 O O . GLU A 1 93 ? 7.613 -8.141 2.555 1 98.44 93 GLU A O 1
ATOM 726 N N . ILE A 1 94 ? 8.594 -7.504 0.648 1 98.81 94 ILE A N 1
ATOM 727 C CA . ILE A 1 94 ? 9.359 -8.734 0.453 1 98.81 94 ILE A CA 1
ATOM 728 C C . ILE A 1 94 ? 10.812 -8.398 0.136 1 98.81 94 ILE A C 1
ATOM 730 O O . ILE A 1 94 ? 11.125 -7.926 -0.96 1 98.81 94 ILE A O 1
ATOM 734 N N . ARG A 1 95 ? 11.656 -8.727 1.02 1 98.62 95 ARG A N 1
ATOM 735 C CA . ARG A 1 95 ? 13.062 -8.398 0.85 1 98.62 95 ARG A CA 1
ATOM 736 C C . ARG A 1 95 ? 13.719 -9.32 -0.175 1 98.62 95 ARG A C 1
ATOM 738 O O . ARG A 1 95 ? 13.203 -10.398 -0.475 1 98.62 95 ARG A O 1
ATOM 745 N N . ALA A 1 96 ? 14.898 -8.844 -0.638 1 98.62 96 ALA A N 1
ATOM 746 C CA . ALA A 1 96 ? 15.609 -9.562 -1.69 1 98.62 96 ALA A CA 1
ATOM 747 C C . ALA A 1 96 ? 15.828 -11.023 -1.312 1 98.62 96 ALA A C 1
ATOM 749 O O . ALA A 1 96 ? 16.234 -11.328 -0.189 1 98.62 96 ALA A O 1
ATOM 750 N N . GLY A 1 97 ? 15.461 -11.883 -2.262 1 98.25 97 GLY A N 1
ATOM 751 C CA . GLY A 1 97 ? 15.711 -13.305 -2.09 1 98.25 97 GLY A CA 1
ATOM 752 C C . GLY A 1 97 ? 14.594 -14.023 -1.363 1 98.25 97 GLY A C 1
ATOM 753 O O . GLY A 1 97 ? 14.625 -15.25 -1.233 1 98.25 97 GLY A O 1
ATOM 754 N N . ASN A 1 98 ? 13.594 -13.328 -0.945 1 98.75 98 ASN A N 1
ATOM 755 C CA . ASN A 1 98 ? 12.516 -13.938 -0.174 1 98.75 98 ASN A CA 1
ATOM 756 C C . ASN A 1 98 ? 11.227 -14.023 -0.981 1 98.75 98 ASN A C 1
ATOM 758 O O . ASN A 1 98 ? 11.156 -13.523 -2.104 1 98.75 98 ASN A O 1
ATOM 762 N N . LYS A 1 99 ? 10.219 -14.773 -0.484 1 98.75 99 LYS A N 1
ATOM 763 C CA . LYS A 1 99 ? 8.938 -14.969 -1.149 1 98.75 99 LYS A CA 1
ATOM 764 C C . LYS A 1 99 ? 7.781 -14.828 -0.162 1 98.75 99 LYS A C 1
ATOM 766 O O . LYS A 1 99 ? 7.953 -15.039 1.039 1 98.75 99 LYS A O 1
ATOM 771 N N . ARG A 1 100 ? 6.691 -14.414 -0.591 1 98.38 100 ARG A N 1
ATOM 772 C CA . ARG A 1 100 ? 5.438 -14.367 0.156 1 98.38 100 ARG A CA 1
ATOM 773 C C . ARG A 1 100 ? 4.27 -14.828 -0.708 1 98.38 100 ARG A C 1
ATOM 775 O O . ARG A 1 100 ? 4.43 -15.062 -1.908 1 98.38 100 ARG A O 1
ATOM 782 N N . ALA A 1 101 ? 3.111 -15.023 -0.146 1 98 101 ALA A N 1
ATOM 783 C CA . ALA A 1 101 ? 1.805 -15.18 -0.778 1 98 101 ALA A CA 1
ATOM 784 C C . ALA A 1 101 ? 1.687 -16.531 -1.468 1 98 101 ALA A C 1
ATOM 786 O O . ALA A 1 101 ? 0.846 -16.719 -2.352 1 98 101 ALA A O 1
ATOM 787 N N . ASN A 1 102 ? 2.543 -17.453 -1.169 1 98.5 102 ASN A N 1
ATOM 788 C CA . ASN A 1 102 ? 2.426 -18.797 -1.718 1 98.5 102 ASN A CA 1
ATOM 789 C C . ASN A 1 102 ? 1.289 -19.578 -1.06 1 98.5 102 ASN A C 1
ATOM 791 O O . ASN A 1 102 ? 1.527 -20.422 -0.196 1 98.5 102 ASN A O 1
ATOM 795 N N . HIS A 1 103 ? 0.048 -19.281 -1.509 1 98.31 103 HIS A N 1
ATOM 796 C CA . HIS A 1 103 ? -1.113 -19.906 -0.887 1 98.31 103 HIS A CA 1
ATOM 797 C C . HIS A 1 103 ? -2.348 -19.797 -1.775 1 98.31 103 HIS A C 1
ATOM 799 O O . HIS A 1 103 ? -2.305 -19.125 -2.814 1 98.31 103 HIS A O 1
ATOM 805 N N . ARG A 1 104 ? -3.391 -20.5 -1.42 1 97.94 104 ARG A N 1
ATOM 806 C CA . ARG A 1 104 ? -4.684 -20.531 -2.096 1 97.94 104 ARG A CA 1
ATOM 807 C C . ARG A 1 104 ? -5.82 -20.25 -1.115 1 97.94 104 ARG A C 1
ATOM 809 O O . ARG A 1 104 ? -6.027 -21.016 -0.172 1 97.94 104 ARG A O 1
ATOM 816 N N . HIS A 1 105 ? -6.484 -19.141 -1.345 1 96.69 105 HIS A N 1
ATOM 817 C CA . HIS A 1 105 ? -7.645 -18.859 -0.508 1 96.69 105 HIS A CA 1
ATOM 818 C C . HIS A 1 105 ? -8.875 -19.625 -0.982 1 96.69 105 HIS A C 1
ATOM 820 O O . HIS A 1 105 ? -9.102 -19.75 -2.188 1 96.69 105 HIS A O 1
ATOM 826 N N . HIS A 1 106 ? -9.672 -20.016 -0.02 1 96.56 106 HIS A N 1
ATOM 827 C CA . HIS A 1 106 ? -10.844 -20.797 -0.366 1 96.56 106 HIS A CA 1
ATOM 828 C C . HIS A 1 106 ? -12.094 -19.938 -0.463 1 96.56 106 HIS A C 1
ATOM 830 O O . HIS A 1 106 ? -13.102 -20.344 -1.033 1 96.56 106 HIS A O 1
ATOM 836 N N . HIS A 1 107 ? -12 -18.672 0.093 1 95.12 107 HIS A N 1
ATOM 837 C CA . HIS A 1 107 ? -13.266 -17.984 0.274 1 95.12 107 HIS A CA 1
ATOM 838 C C . HIS A 1 107 ? -13.141 -16.5 -0.1 1 95.12 107 HIS A C 1
ATOM 840 O O . HIS A 1 107 ? -13.992 -15.688 0.264 1 95.12 107 HIS A O 1
ATOM 846 N N . CYS A 1 108 ? -12.023 -16.125 -0.744 1 95.56 108 CYS A N 1
ATOM 847 C CA . CYS A 1 108 ? -11.953 -14.719 -1.104 1 95.56 108 CYS A CA 1
ATOM 848 C C . CYS A 1 108 ? -11.188 -14.531 -2.41 1 95.56 108 CYS A C 1
ATOM 850 O O . CYS A 1 108 ? -10.336 -15.344 -2.76 1 95.56 108 CYS A O 1
ATOM 852 N N . ASN A 1 109 ? -11.625 -13.555 -3.18 1 98.12 109 ASN A N 1
ATOM 853 C CA . ASN A 1 109 ? -10.82 -12.992 -4.258 1 98.12 109 ASN A CA 1
ATOM 854 C C . ASN A 1 109 ? -9.812 -11.969 -3.732 1 98.12 109 ASN A C 1
ATOM 856 O O . ASN A 1 109 ? -10.062 -11.312 -2.717 1 98.12 109 ASN A O 1
ATOM 860 N N . GLU A 1 110 ? -8.711 -11.883 -4.438 1 98.38 110 GLU A N 1
ATOM 861 C CA . GLU A 1 110 ? -7.691 -10.938 -3.994 1 98.38 110 GLU A CA 1
ATOM 862 C C . GLU A 1 110 ? -7.164 -10.109 -5.16 1 98.38 110 GLU A C 1
ATOM 864 O O . GLU A 1 110 ? -6.941 -10.641 -6.254 1 98.38 110 GLU A O 1
ATOM 869 N N . THR A 1 111 ? -7.082 -8.828 -5.016 1 98.75 111 THR A N 1
ATOM 870 C CA . THR A 1 111 ? -6.445 -7.91 -5.949 1 98.75 111 THR A CA 1
ATOM 871 C C . THR A 1 111 ? -5.133 -7.379 -5.379 1 98.75 111 THR A C 1
ATOM 873 O O . THR A 1 111 ? -5.086 -6.918 -4.238 1 98.75 111 THR A O 1
ATOM 876 N N . PHE A 1 112 ? -4.059 -7.441 -6.215 1 98.81 112 PHE A N 1
ATOM 877 C CA . PHE A 1 112 ? -2.73 -7.008 -5.793 1 98.81 112 PHE A CA 1
ATOM 878 C C . PHE A 1 112 ? -2.301 -5.762 -6.559 1 98.81 112 PHE A C 1
ATOM 880 O O . PHE A 1 112 ? -2.6 -5.621 -7.746 1 98.81 112 PHE A O 1
ATOM 887 N N . LEU A 1 113 ? -1.627 -4.883 -5.898 1 98.88 113 LEU A N 1
ATOM 888 C CA . LEU A 1 113 ? -0.698 -3.932 -6.5 1 98.88 113 LEU A CA 1
ATOM 889 C C . LEU A 1 113 ? 0.737 -4.242 -6.086 1 98.88 113 LEU A C 1
ATOM 891 O O . LEU A 1 113 ? 1.028 -4.387 -4.898 1 98.88 113 LEU A O 1
ATOM 895 N N . ILE A 1 114 ? 1.652 -4.371 -7.043 1 98.88 114 ILE A N 1
ATOM 896 C CA . ILE A 1 114 ? 3.016 -4.836 -6.812 1 98.88 114 ILE A CA 1
ATOM 897 C C . ILE A 1 114 ? 4.008 -3.863 -7.449 1 98.88 114 ILE A C 1
ATOM 899 O O . ILE A 1 114 ? 3.83 -3.455 -8.602 1 98.88 114 ILE A O 1
ATOM 903 N N . TRP A 1 115 ? 5.07 -3.467 -6.691 1 98.69 115 TRP A N 1
ATOM 904 C CA . TRP A 1 115 ? 6.086 -2.59 -7.27 1 98.69 115 TRP A CA 1
ATOM 905 C C . TRP A 1 115 ? 7.391 -2.686 -6.492 1 98.69 115 TRP A C 1
ATOM 907 O O . TRP A 1 115 ? 7.457 -3.35 -5.457 1 98.69 115 TRP A O 1
ATOM 917 N N . GLY A 1 116 ? 8.43 -2.141 -7.023 1 98.38 116 GLY A N 1
ATOM 918 C CA . GLY A 1 116 ? 9.609 -1.839 -6.227 1 98.38 116 GLY A CA 1
ATOM 919 C C . GLY A 1 116 ? 10.812 -2.668 -6.613 1 98.38 116 GLY A C 1
ATOM 920 O O . GLY A 1 116 ? 11.953 -2.264 -6.371 1 98.38 116 GLY A O 1
ATOM 921 N N . ALA A 1 117 ? 10.531 -3.879 -7.156 1 98.69 117 ALA A N 1
ATOM 922 C CA . ALA A 1 117 ? 11.672 -4.75 -7.441 1 98.69 117 ALA A CA 1
ATOM 923 C C . ALA A 1 117 ? 11.328 -5.758 -8.539 1 98.69 117 ALA A C 1
ATOM 925 O O . ALA A 1 117 ? 10.156 -5.969 -8.852 1 98.69 117 ALA A O 1
ATOM 926 N N . ALA A 1 118 ? 12.406 -6.301 -9.086 1 98.56 118 ALA A N 1
ATOM 927 C CA . ALA A 1 118 ? 12.188 -7.441 -9.969 1 98.56 118 ALA A CA 1
ATOM 928 C C . ALA A 1 118 ? 11.461 -8.57 -9.234 1 98.56 118 ALA A C 1
ATOM 930 O O . ALA A 1 118 ? 11.852 -8.953 -8.133 1 98.56 118 ALA A O 1
ATOM 931 N N . THR A 1 119 ? 10.414 -9.086 -9.883 1 98.81 119 THR A N 1
ATOM 932 C CA . THR A 1 119 ? 9.5 -9.992 -9.188 1 98.81 119 THR A CA 1
ATOM 933 C C . THR A 1 119 ? 9.117 -11.164 -10.086 1 98.81 119 THR A C 1
ATOM 935 O O . THR A 1 119 ? 8.82 -10.977 -11.266 1 98.81 119 THR A O 1
ATOM 938 N N . LYS A 1 120 ? 9.156 -12.281 -9.594 1 98.81 120 LYS A N 1
ATOM 939 C CA . LYS A 1 120 ? 8.469 -13.422 -10.188 1 98.81 120 LYS A CA 1
ATOM 940 C C . LYS A 1 120 ? 7.07 -13.594 -9.586 1 98.81 120 LYS A C 1
ATOM 942 O O . LYS A 1 120 ? 6.926 -13.719 -8.367 1 98.81 120 LYS A O 1
ATOM 947 N N . TYR A 1 121 ? 6.113 -13.555 -10.438 1 98.88 121 TYR A N 1
ATOM 948 C CA . TYR A 1 121 ? 4.723 -13.734 -10.039 1 98.88 121 TYR A CA 1
ATOM 949 C C . TYR A 1 121 ? 4.137 -15 -10.656 1 98.88 121 TYR A C 1
ATOM 951 O O . TYR A 1 121 ? 4.281 -15.242 -11.852 1 98.88 121 TYR A O 1
ATOM 959 N N . ARG A 1 122 ? 3.512 -15.766 -9.781 1 98.81 122 ARG A N 1
ATOM 960 C CA . ARG A 1 122 ? 2.871 -17 -10.242 1 98.81 122 ARG A CA 1
ATOM 961 C C . ARG A 1 122 ? 1.397 -17.016 -9.844 1 98.81 122 ARG A C 1
ATOM 963 O O . ARG A 1 122 ? 1.045 -16.672 -8.719 1 98.81 122 ARG A O 1
ATOM 970 N N . LEU A 1 123 ? 0.576 -17.375 -10.781 1 98.88 123 LEU A N 1
ATOM 971 C CA . LEU A 1 123 ? -0.853 -17.562 -10.562 1 98.88 123 LEU A CA 1
ATOM 972 C C . LEU A 1 123 ? -1.302 -18.922 -11.07 1 98.88 123 LEU A C 1
ATOM 974 O O . LEU A 1 123 ? -1.001 -19.297 -12.211 1 98.88 123 LEU A O 1
ATOM 978 N N . GLU A 1 124 ? -1.976 -19.641 -10.242 1 98.88 124 GLU A N 1
ATOM 979 C CA . GLU A 1 124 ? -2.525 -20.938 -10.656 1 98.88 124 GLU A CA 1
ATOM 980 C C . GLU A 1 124 ? -3.457 -20.766 -11.859 1 98.88 124 GLU A C 1
ATOM 982 O O . GLU A 1 124 ? -4.297 -19.875 -11.883 1 98.88 124 GLU A O 1
ATOM 987 N N . ASN A 1 125 ? -3.23 -21.547 -12.852 1 98.44 125 ASN A N 1
ATOM 988 C CA . ASN A 1 125 ? -3.982 -21.516 -14.102 1 98.44 125 ASN A CA 1
ATOM 989 C C . ASN A 1 125 ? -4.059 -22.906 -14.734 1 98.44 125 ASN A C 1
ATOM 991 O O . ASN A 1 125 ? -3.084 -23.375 -15.328 1 98.44 125 ASN A O 1
ATOM 995 N N . ASN A 1 126 ? -5.18 -23.406 -14.719 1 96.5 126 ASN A N 1
ATOM 996 C CA . ASN A 1 126 ? -5.371 -24.781 -15.156 1 96.5 126 ASN A CA 1
ATOM 997 C C . ASN A 1 126 ? -5.309 -24.906 -16.672 1 96.5 126 ASN A C 1
ATOM 999 O O . ASN A 1 126 ? -5.215 -26.016 -17.203 1 96.5 126 ASN A O 1
ATOM 1003 N N . ASP A 1 127 ? -5.371 -23.844 -17.375 1 95.94 127 ASP A N 1
ATOM 1004 C CA . ASP A 1 127 ? -5.273 -23.875 -18.828 1 95.94 127 ASP A CA 1
ATOM 1005 C C . ASP A 1 127 ? -3.82 -24 -19.281 1 95.94 127 ASP A C 1
ATOM 1007 O O . ASP A 1 127 ? -3.547 -24.234 -20.469 1 95.94 127 ASP A O 1
ATOM 1011 N N . GLU A 1 128 ? -2.949 -23.844 -18.359 1 96.12 128 GLU A N 1
ATOM 1012 C CA . GLU A 1 128 ? -1.526 -24.016 -18.641 1 96.12 128 GLU A CA 1
ATOM 1013 C C . GLU A 1 128 ? -1.078 -25.438 -18.359 1 96.12 128 GLU A C 1
ATOM 1015 O O . GLU A 1 128 ? -1.541 -26.078 -17.406 1 96.12 128 GLU A O 1
ATOM 1020 N N . ASP A 1 129 ? -0.154 -25.922 -19.094 1 95.12 129 ASP A N 1
ATOM 1021 C CA . ASP A 1 129 ? 0.323 -27.297 -18.969 1 95.12 129 ASP A CA 1
ATOM 1022 C C . ASP A 1 129 ? 0.905 -27.562 -17.594 1 95.12 129 ASP A C 1
ATOM 1024 O O . ASP A 1 129 ? 0.686 -28.625 -17 1 95.12 129 ASP A O 1
ATOM 1028 N N . ASN A 1 130 ? 1.549 -26.656 -17.078 1 95.38 130 ASN A N 1
ATOM 1029 C CA . ASN A 1 130 ? 2.188 -26.828 -15.773 1 95.38 130 ASN A CA 1
ATOM 1030 C C . ASN A 1 130 ? 1.276 -26.391 -14.633 1 95.38 130 ASN A C 1
ATOM 1032 O O . ASN A 1 130 ? 1.682 -26.391 -13.469 1 95.38 130 ASN A O 1
ATOM 1036 N N . GLY A 1 131 ? 0.117 -25.906 -14.906 1 97.88 131 GLY A N 1
ATOM 1037 C CA . GLY A 1 131 ? -0.894 -25.594 -13.898 1 97.88 131 GLY A CA 1
ATOM 1038 C C . GLY A 1 131 ? -0.817 -24.172 -13.391 1 97.88 131 GLY A C 1
ATOM 1039 O O . GLY A 1 131 ? -1.515 -23.812 -12.438 1 97.88 131 GLY A O 1
ATOM 1040 N N . TYR A 1 132 ? 0.139 -23.406 -13.953 1 98.62 132 TYR A N 1
ATOM 1041 C CA . TYR A 1 132 ? 0.257 -22.016 -13.523 1 98.62 132 TYR A CA 1
ATOM 1042 C C . TYR A 1 132 ? 0.793 -21.141 -14.648 1 98.62 132 TYR A C 1
ATOM 1044 O O . TYR A 1 132 ? 1.433 -21.641 -15.578 1 98.62 132 TYR A O 1
ATOM 1052 N N . ALA A 1 133 ? 0.467 -19.891 -14.625 1 98.31 133 ALA A N 1
ATOM 1053 C CA . ALA A 1 133 ? 1.145 -18.844 -15.391 1 98.31 133 ALA A CA 1
ATOM 1054 C C . ALA A 1 133 ? 2.18 -18.109 -14.539 1 98.31 133 ALA A C 1
ATOM 1056 O O . ALA A 1 133 ? 1.919 -17.797 -13.383 1 98.31 133 ALA A O 1
ATOM 1057 N N . GLU A 1 134 ? 3.34 -17.969 -15.078 1 97.94 134 GLU A N 1
ATOM 1058 C CA . GLU A 1 134 ? 4.438 -17.328 -14.367 1 97.94 134 GLU A CA 1
ATOM 1059 C C . GLU A 1 134 ? 5.035 -16.188 -15.188 1 97.94 134 GLU A C 1
ATOM 1061 O O . GLU A 1 134 ? 5.312 -16.359 -16.375 1 97.94 134 GLU A O 1
ATOM 1066 N N . VAL A 1 135 ? 5.227 -15.062 -14.562 1 97.88 135 VAL A N 1
ATOM 1067 C CA . VAL A 1 135 ? 5.762 -13.898 -15.273 1 97.88 135 VAL A CA 1
ATOM 1068 C C . VAL A 1 135 ? 6.887 -13.266 -14.453 1 97.88 135 VAL A C 1
ATOM 1070 O O . VAL A 1 135 ? 6.871 -13.32 -13.219 1 97.88 135 VAL A O 1
ATOM 1073 N N . MET A 1 136 ? 7.895 -12.727 -15.203 1 98.12 136 MET A N 1
ATOM 1074 C CA . MET A 1 136 ? 8.945 -11.914 -14.594 1 98.12 136 MET A CA 1
ATOM 1075 C C . MET A 1 136 ? 8.648 -10.43 -14.781 1 98.12 136 MET A C 1
ATOM 1077 O O . MET A 1 136 ? 8.555 -9.945 -15.906 1 98.12 136 MET A O 1
ATOM 1081 N N . LEU A 1 137 ? 8.508 -9.742 -13.641 1 98 137 LEU A N 1
ATOM 1082 C CA . LEU A 1 137 ? 8.18 -8.32 -13.641 1 98 137 LEU A CA 1
ATOM 1083 C C . LEU A 1 137 ? 9.43 -7.473 -13.453 1 98 137 LEU A C 1
ATOM 1085 O O . LEU A 1 137 ? 10.32 -7.828 -12.68 1 98 137 LEU A O 1
ATOM 1089 N N . GLY A 1 138 ? 9.422 -6.34 -14.094 1 96.94 138 GLY A N 1
ATOM 1090 C CA . GLY A 1 138 ? 10.57 -5.461 -14.008 1 96.94 138 GLY A CA 1
ATOM 1091 C C . GLY A 1 138 ? 10.586 -4.617 -12.75 1 96.94 138 GLY A C 1
ATOM 1092 O O . GLY A 1 138 ? 9.547 -4.418 -12.117 1 96.94 138 GLY A O 1
ATOM 1093 N N . ARG A 1 139 ? 11.82 -4.121 -12.461 1 96.44 139 ARG A N 1
ATOM 1094 C CA . ARG A 1 139 ? 12.039 -3.406 -11.211 1 96.44 139 ARG A CA 1
ATOM 1095 C C . ARG A 1 139 ? 11.297 -2.076 -11.203 1 96.44 139 ARG A C 1
ATOM 1097 O O . ARG A 1 139 ? 10.961 -1.554 -10.141 1 96.44 139 ARG A O 1
ATOM 1104 N N . ASP A 1 140 ? 11.039 -1.491 -12.406 1 95.94 140 ASP A N 1
ATOM 1105 C CA . ASP A 1 140 ? 10.422 -0.171 -12.461 1 95.94 140 ASP A CA 1
ATOM 1106 C C . ASP A 1 140 ? 8.977 -0.265 -12.945 1 95.94 140 ASP A C 1
ATOM 1108 O O . ASP A 1 140 ? 8.398 0.73 -13.391 1 95.94 140 ASP A O 1
ATOM 1112 N N . GLU A 1 141 ? 8.43 -1.416 -12.852 1 97.56 141 GLU A N 1
ATOM 1113 C CA . GLU A 1 141 ? 7.043 -1.624 -13.242 1 97.56 141 GLU A CA 1
ATOM 1114 C C . GLU A 1 141 ? 6.113 -1.587 -12.031 1 97.56 141 GLU A C 1
ATOM 1116 O O . GLU A 1 141 ? 6.516 -1.949 -10.922 1 97.56 141 GLU A O 1
ATOM 1121 N N . ILE A 1 142 ? 4.945 -1.096 -12.234 1 98.38 142 ILE A N 1
ATOM 1122 C CA . ILE A 1 142 ? 3.812 -1.219 -11.328 1 98.38 142 ILE A CA 1
ATOM 1123 C C . ILE A 1 142 ? 2.795 -2.201 -11.906 1 98.38 142 ILE A C 1
ATOM 1125 O O . ILE A 1 142 ? 2.371 -2.064 -13.055 1 98.38 142 ILE A O 1
ATOM 1129 N N . VAL A 1 143 ? 2.416 -3.117 -11.078 1 98.5 143 VAL A N 1
ATOM 1130 C CA . VAL A 1 143 ? 1.599 -4.199 -11.617 1 98.5 143 VAL A CA 1
ATOM 1131 C C . VAL A 1 143 ? 0.324 -4.348 -10.789 1 98.5 143 VAL A C 1
ATOM 1133 O O . VAL A 1 143 ? 0.379 -4.398 -9.562 1 98.5 143 VAL A O 1
ATOM 1136 N N . VAL A 1 144 ? -0.766 -4.371 -11.453 1 98.62 144 VAL A N 1
ATOM 1137 C CA . VAL A 1 144 ? -2.004 -4.789 -10.797 1 98.62 144 VAL A CA 1
ATOM 1138 C C . VAL A 1 144 ? -2.354 -6.215 -11.219 1 98.62 144 VAL A C 1
ATOM 1140 O O . VAL A 1 144 ? -2.201 -6.578 -12.391 1 98.62 144 VAL A O 1
ATOM 1143 N N . ALA A 1 145 ? -2.734 -7.059 -10.281 1 98.81 145 ALA A N 1
ATOM 1144 C CA . ALA A 1 145 ? -3.037 -8.469 -10.531 1 98.81 145 ALA A CA 1
ATOM 1145 C C . ALA A 1 145 ? -4.262 -8.914 -9.742 1 98.81 145 ALA A C 1
ATOM 1147 O O . ALA A 1 145 ? -4.562 -8.352 -8.68 1 98.81 145 ALA A O 1
ATOM 1148 N N . ALA A 1 146 ? -4.93 -9.867 -10.273 1 98.81 146 ALA A N 1
ATOM 1149 C CA . ALA A 1 146 ? -6.09 -10.445 -9.602 1 98.81 146 ALA A CA 1
ATOM 1150 C C . ALA A 1 146 ? -5.918 -11.945 -9.406 1 98.81 146 ALA A C 1
ATOM 1152 O O . ALA A 1 146 ? -5.539 -12.664 -10.336 1 98.81 146 ALA A O 1
ATOM 1153 N N . SER A 1 147 ? -6.148 -12.383 -8.234 1 98.75 147 SER A N 1
ATOM 1154 C CA . SER A 1 147 ? -6.203 -13.805 -7.922 1 98.75 147 SER A CA 1
ATOM 1155 C C . SER A 1 147 ? -7.609 -14.227 -7.516 1 98.75 147 SER A C 1
ATOM 1157 O O . SER A 1 147 ? -8.062 -13.914 -6.414 1 98.75 147 SER A O 1
ATOM 1159 N N . PRO A 1 148 ? -8.273 -14.992 -8.344 1 98.56 148 PRO A N 1
ATOM 1160 C CA . PRO A 1 148 ? -9.617 -15.461 -7.996 1 98.56 148 PRO A CA 1
ATOM 1161 C C . PRO A 1 148 ? -9.609 -16.469 -6.844 1 98.56 148 PRO A C 1
ATOM 1163 O O . PRO A 1 148 ? -8.609 -17.156 -6.625 1 98.56 148 PRO A O 1
ATOM 1166 N N . VAL A 1 149 ? -10.766 -16.5 -6.207 1 97.69 149 VAL A N 1
ATOM 1167 C CA . VAL A 1 149 ? -10.969 -17.516 -5.188 1 97.69 149 VAL A CA 1
ATOM 1168 C C . VAL A 1 149 ? -10.594 -18.891 -5.75 1 97.69 149 VAL A C 1
ATOM 1170 O O . VAL A 1 149 ? -10.844 -19.172 -6.926 1 97.69 149 VAL A O 1
ATOM 1173 N N . HIS A 1 150 ? -9.891 -19.703 -4.945 1 97.94 150 HIS A N 1
ATOM 1174 C CA . HIS A 1 150 ? -9.508 -21.078 -5.266 1 97.94 150 HIS A CA 1
ATOM 1175 C C . HIS A 1 150 ? -8.305 -21.109 -6.203 1 97.94 150 HIS A C 1
ATOM 1177 O O . HIS A 1 150 ? -7.988 -22.156 -6.773 1 97.94 150 HIS A O 1
ATOM 1183 N N . LYS A 1 151 ? -7.691 -20.016 -6.453 1 98.62 151 LYS A N 1
ATOM 1184 C CA . LYS A 1 151 ? -6.441 -20 -7.211 1 98.62 151 LYS A CA 1
ATOM 1185 C C . LYS A 1 151 ? -5.27 -19.594 -6.32 1 98.62 151 LYS A C 1
ATOM 1187 O O . LYS A 1 151 ? -5.344 -18.594 -5.598 1 98.62 151 LYS A O 1
ATOM 1192 N N . ALA A 1 152 ? -4.281 -20.375 -6.445 1 98.75 152 ALA A N 1
ATOM 1193 C CA . ALA A 1 152 ? -3.064 -20.062 -5.699 1 98.75 152 ALA A CA 1
ATOM 1194 C C . ALA A 1 152 ? -2.281 -18.938 -6.367 1 98.75 152 ALA A C 1
ATOM 1196 O O . ALA A 1 152 ? -2.396 -18.734 -7.578 1 98.75 152 ALA A O 1
ATOM 1197 N N . HIS A 1 153 ? -1.538 -18.266 -5.609 1 98.88 153 HIS A N 1
ATOM 1198 C CA . HIS A 1 153 ? -0.639 -17.219 -6.102 1 98.88 153 HIS A CA 1
ATOM 1199 C C . HIS A 1 153 ? 0.63 -17.156 -5.258 1 98.88 153 HIS A C 1
ATOM 1201 O O . HIS A 1 153 ? 0.663 -17.656 -4.133 1 98.88 153 HIS A O 1
ATOM 1207 N N . ALA A 1 154 ? 1.676 -16.5 -5.859 1 98.94 154 ALA A N 1
ATOM 1208 C CA . ALA A 1 154 ? 2.945 -16.344 -5.156 1 98.94 154 ALA A CA 1
ATOM 1209 C C . ALA A 1 154 ? 3.74 -15.164 -5.699 1 98.94 154 ALA A C 1
ATOM 1211 O O . ALA A 1 154 ? 3.684 -14.867 -6.895 1 98.94 154 ALA A O 1
ATOM 1212 N N . LEU A 1 155 ? 4.445 -14.531 -4.812 1 98.94 155 LEU A N 1
ATOM 1213 C CA . LEU A 1 155 ? 5.383 -13.453 -5.117 1 98.94 155 LEU A CA 1
ATOM 1214 C C . LEU A 1 155 ? 6.793 -13.828 -4.676 1 98.94 155 LEU A C 1
ATOM 1216 O O . LEU A 1 155 ? 7.023 -14.141 -3.506 1 98.94 155 LEU A O 1
ATOM 1220 N N . VAL A 1 156 ? 7.719 -13.773 -5.574 1 98.94 156 VAL A N 1
ATOM 1221 C CA . VAL A 1 156 ? 9.117 -14.055 -5.277 1 98.94 156 VAL A CA 1
ATOM 1222 C C . VAL A 1 156 ? 9.977 -12.852 -5.656 1 98.94 156 VAL A C 1
ATOM 1224 O O . VAL A 1 156 ? 9.93 -12.383 -6.797 1 98.94 156 VAL A O 1
ATOM 1227 N N . ASN A 1 157 ? 10.758 -12.383 -4.688 1 98.94 157 ASN A N 1
ATOM 1228 C CA . ASN A 1 157 ? 11.695 -11.312 -4.984 1 98.94 157 ASN A CA 1
ATOM 1229 C C . ASN A 1 157 ? 12.977 -11.844 -5.617 1 98.94 157 ASN A C 1
ATOM 1231 O O . ASN A 1 157 ? 13.812 -12.438 -4.93 1 98.94 157 ASN A O 1
ATOM 1235 N N . ILE A 1 158 ? 13.094 -11.57 -6.848 1 98.81 158 ILE A N 1
ATOM 1236 C CA . ILE A 1 158 ? 14.258 -12.086 -7.555 1 98.81 158 ILE A CA 1
ATOM 1237 C C . ILE A 1 158 ? 15.273 -10.961 -7.766 1 98.81 158 ILE A C 1
ATOM 1239 O O . ILE A 1 158 ? 16.219 -11.102 -8.555 1 98.81 158 ILE A O 1
ATOM 1243 N N . ASP A 1 159 ? 15.016 -9.828 -7.211 1 98.5 159 ASP A N 1
ATOM 1244 C CA . ASP A 1 159 ? 15.969 -8.727 -7.227 1 98.5 159 ASP A CA 1
ATOM 1245 C C . ASP A 1 159 ? 17.109 -8.984 -6.242 1 98.5 159 ASP A C 1
ATOM 1247 O O . ASP A 1 159 ? 16.906 -9.586 -5.188 1 98.5 159 ASP A O 1
ATOM 1251 N N . SER A 1 160 ? 18.266 -8.445 -6.57 1 97.81 160 SER A N 1
ATOM 1252 C CA . SER A 1 160 ? 19.406 -8.711 -5.711 1 97.81 160 SER A CA 1
ATOM 1253 C C . SER A 1 160 ? 19.469 -7.727 -4.551 1 97.81 160 SER A C 1
ATOM 1255 O O . SER A 1 160 ? 20.141 -7.984 -3.543 1 97.81 160 SER A O 1
ATOM 1257 N N . ILE A 1 161 ? 18.797 -6.625 -4.641 1 97.06 161 ILE A N 1
ATOM 1258 C CA . ILE A 1 161 ? 19.016 -5.574 -3.656 1 97.06 161 ILE A CA 1
ATOM 1259 C C . ILE A 1 161 ? 17.688 -4.992 -3.201 1 97.06 161 ILE A C 1
ATOM 1261 O O . ILE A 1 161 ? 17.438 -4.863 -1.999 1 97.06 161 ILE A O 1
ATOM 1265 N N . ARG A 1 162 ? 16.781 -4.777 -4.109 1 97.88 162 ARG A N 1
ATOM 1266 C CA . ARG A 1 162 ? 15.562 -4.02 -3.812 1 97.88 162 ARG A CA 1
ATOM 1267 C C . ARG A 1 162 ? 14.492 -4.914 -3.197 1 97.88 162 ARG A C 1
ATOM 1269 O O . ARG A 1 162 ? 14.508 -6.133 -3.387 1 97.88 162 ARG A O 1
ATOM 1276 N N . SER A 1 163 ? 13.609 -4.258 -2.455 1 98.5 163 SER A N 1
ATOM 1277 C CA . SER A 1 163 ? 12.445 -4.949 -1.908 1 98.5 163 SER A CA 1
ATOM 1278 C C . SER A 1 163 ? 11.227 -4.777 -2.807 1 98.5 163 SER A C 1
ATOM 1280 O O . SER A 1 163 ? 11.008 -3.703 -3.371 1 98.5 163 SER A O 1
ATOM 1282 N N . ILE A 1 164 ? 10.445 -5.895 -2.883 1 98.88 164 ILE A N 1
ATOM 1283 C CA . ILE A 1 164 ? 9.086 -5.766 -3.396 1 98.88 164 ILE A CA 1
ATOM 1284 C C . ILE A 1 164 ? 8.203 -5.098 -2.348 1 98.88 164 ILE A C 1
ATOM 1286 O O . ILE A 1 164 ? 8.289 -5.41 -1.159 1 98.88 164 ILE A O 1
ATOM 1290 N N . PHE A 1 165 ? 7.422 -4.168 -2.791 1 98.88 165 PHE A N 1
ATOM 1291 C CA . PHE A 1 165 ? 6.277 -3.729 -1.999 1 98.88 165 PHE A CA 1
ATOM 1292 C C . PHE A 1 165 ? 4.969 -4.148 -2.656 1 98.88 165 PHE A C 1
ATOM 1294 O O . PHE A 1 165 ? 4.879 -4.219 -3.885 1 98.88 165 PHE A O 1
ATOM 1301 N N . PHE A 1 166 ? 3.988 -4.484 -1.814 1 98.88 166 PHE A N 1
ATOM 1302 C CA . PHE A 1 166 ? 2.719 -4.914 -2.391 1 98.88 166 PHE A CA 1
ATOM 1303 C C . PHE A 1 166 ? 1.559 -4.562 -1.467 1 98.88 166 PHE A C 1
ATOM 1305 O O . PHE A 1 166 ? 1.742 -4.422 -0.256 1 98.88 166 PHE A O 1
ATOM 1312 N N . ILE A 1 167 ? 0.482 -4.391 -2.066 1 98.62 167 ILE A N 1
ATOM 1313 C CA . ILE A 1 167 ? -0.812 -4.297 -1.401 1 98.62 167 ILE A CA 1
ATOM 1314 C C . ILE A 1 167 ? -1.695 -5.469 -1.821 1 98.62 167 ILE A C 1
ATOM 1316 O O . ILE A 1 167 ? -1.725 -5.84 -2.996 1 98.62 167 ILE A O 1
ATOM 1320 N N . GLY A 1 168 ? -2.35 -6.047 -0.871 1 98.12 168 GLY A N 1
ATOM 1321 C CA . GLY A 1 168 ? -3.389 -7.027 -1.137 1 98.12 168 GLY A CA 1
ATOM 1322 C C . GLY A 1 168 ? -4.742 -6.625 -0.585 1 98.12 168 GLY A C 1
ATOM 1323 O O . GLY A 1 168 ? -4.875 -6.344 0.608 1 98.12 168 GLY A O 1
ATOM 1324 N N . CYS A 1 169 ? -5.711 -6.586 -1.452 1 97.69 169 CYS A N 1
ATOM 1325 C CA . CYS A 1 169 ? -7.098 -6.371 -1.061 1 97.69 169 CYS A CA 1
ATOM 1326 C C . CYS A 1 169 ? -7.918 -7.645 -1.224 1 97.69 169 CYS A C 1
ATOM 1328 O O . CYS A 1 169 ? -7.969 -8.219 -2.312 1 97.69 169 CYS A O 1
ATOM 1330 N N . GLN A 1 170 ? -8.531 -8.047 -0.168 1 96.94 170 GLN A N 1
ATOM 1331 C CA . GLN A 1 170 ? -9.438 -9.195 -0.198 1 96.94 170 GLN A CA 1
ATOM 1332 C C . GLN A 1 170 ? -10.883 -8.758 -0.018 1 96.94 170 GLN A C 1
ATOM 1334 O O . GLN A 1 170 ? -11.172 -7.816 0.729 1 96.94 170 GLN A O 1
ATOM 1339 N N . ASP A 1 171 ? -11.805 -9.477 -0.63 1 96 171 ASP A N 1
ATOM 1340 C CA . ASP A 1 171 ? -13.195 -9.039 -0.596 1 96 171 ASP A CA 1
ATOM 1341 C C . ASP A 1 171 ? -13.961 -9.727 0.531 1 96 171 ASP A C 1
ATOM 1343 O O . ASP A 1 171 ? -15.172 -9.539 0.675 1 96 171 ASP A O 1
ATOM 1347 N N . ASN A 1 172 ? -13.242 -10.492 1.291 1 92.5 172 ASN A N 1
ATOM 1348 C CA . ASN A 1 172 ? -13.781 -11.141 2.484 1 92.5 172 ASN A CA 1
ATOM 1349 C C . ASN A 1 172 ? -12.734 -11.227 3.59 1 92.5 172 ASN A C 1
ATOM 1351 O O . ASN A 1 172 ? -11.547 -11.406 3.314 1 92.5 172 ASN A O 1
ATOM 1355 N N . VAL A 1 173 ? -13.266 -10.969 4.766 1 86.19 173 VAL A N 1
ATOM 1356 C CA . VAL A 1 173 ? -12.359 -11.156 5.895 1 86.19 173 VAL A CA 1
ATOM 1357 C C . VAL A 1 173 ? -12.219 -12.641 6.203 1 86.19 173 VAL A C 1
ATOM 1359 O O . VAL A 1 173 ? -13.219 -13.336 6.441 1 86.19 173 VAL A O 1
ATOM 1362 N N . ILE A 1 174 ? -10.961 -13.047 6.156 1 78.25 174 ILE A N 1
ATOM 1363 C CA . ILE A 1 174 ? -10.789 -14.477 6.395 1 78.25 174 ILE A CA 1
ATOM 1364 C C . ILE A 1 174 ? -9.812 -14.688 7.543 1 78.25 174 ILE A C 1
ATOM 1366 O O . ILE A 1 174 ? -8.906 -13.883 7.762 1 78.25 174 ILE A O 1
ATOM 1370 N N . SER A 1 175 ? -10.125 -15.773 8.227 1 80 175 SER A N 1
ATOM 1371 C CA . SER A 1 175 ? -9.125 -16.266 9.18 1 80 175 SER A CA 1
ATOM 1372 C C . SER A 1 175 ? -8.102 -17.156 8.492 1 80 175 SER A C 1
ATOM 1374 O O . SER A 1 175 ? -8.469 -18.156 7.859 1 80 175 SER A O 1
ATOM 1376 N N . TYR A 1 176 ? -6.898 -16.75 8.578 1 80.69 176 TYR A N 1
ATOM 1377 C CA . TYR A 1 176 ? -5.852 -17.516 7.906 1 80.69 176 TYR A CA 1
ATOM 1378 C C . TYR A 1 176 ? -5.559 -18.812 8.648 1 80.69 176 TYR A C 1
ATOM 1380 O O . TYR A 1 176 ? -4.727 -18.844 9.562 1 80.69 176 TYR A O 1
ATOM 1388 N N . ASN A 1 177 ? -6.309 -19.828 8.266 1 83.31 177 ASN A N 1
ATOM 1389 C CA . ASN A 1 177 ? -6.066 -21.156 8.805 1 83.31 177 ASN A CA 1
ATOM 1390 C C . ASN A 1 177 ? -6.246 -22.234 7.734 1 83.31 177 ASN A C 1
ATOM 1392 O O . ASN A 1 177 ? -6.594 -21.922 6.59 1 83.31 177 ASN A O 1
ATOM 1396 N N . ALA A 1 178 ? -5.934 -23.422 8.133 1 82.69 178 ALA A N 1
ATOM 1397 C CA . ALA A 1 178 ? -5.883 -24.531 7.176 1 82.69 178 ALA A CA 1
ATOM 1398 C C . ALA A 1 178 ? -7.262 -24.812 6.586 1 82.69 178 ALA A C 1
ATOM 1400 O O . ALA A 1 178 ? -7.375 -25.391 5.508 1 82.69 178 ALA A O 1
ATOM 1401 N N . SER A 1 179 ? -8.234 -24.391 7.227 1 84.69 179 SER A N 1
ATOM 1402 C CA . SER A 1 179 ? -9.578 -24.625 6.719 1 84.69 179 SER A CA 1
ATOM 1403 C C . SER A 1 179 ? -9.961 -23.609 5.656 1 84.69 179 SER A C 1
ATOM 1405 O O . SER A 1 179 ? -10.812 -23.859 4.809 1 84.69 179 SER A O 1
ATOM 1407 N N . SER A 1 180 ? -9.258 -22.516 5.629 1 90.75 180 SER A N 1
ATOM 1408 C CA . SER A 1 180 ? -9.656 -21.438 4.727 1 90.75 180 SER A CA 1
ATOM 1409 C C . SER A 1 180 ? -8.586 -21.172 3.67 1 90.75 180 SER A C 1
ATOM 1411 O O . SER A 1 180 ? -8.844 -20.5 2.674 1 90.75 180 SER A O 1
ATOM 1413 N N . THR A 1 181 ? -7.457 -21.844 3.877 1 94.31 181 THR A N 1
ATOM 1414 C CA . THR A 1 181 ? -6.316 -21.5 3.037 1 94.31 181 THR A CA 1
ATOM 1415 C C . THR A 1 181 ? -5.387 -22.703 2.873 1 94.31 181 THR A C 1
ATOM 1417 O O . THR A 1 181 ? -5.102 -23.406 3.842 1 94.31 181 THR A O 1
ATOM 1420 N N . ASP A 1 182 ? -5.027 -23.078 1.642 1 96.81 182 ASP A N 1
ATOM 1421 C CA . ASP A 1 182 ? -3.898 -23.969 1.396 1 96.81 182 ASP A CA 1
ATOM 1422 C C . ASP A 1 182 ? -2.58 -23.203 1.381 1 96.81 182 ASP A C 1
ATOM 1424 O O . ASP A 1 182 ? -2.377 -22.328 0.536 1 96.81 182 ASP A O 1
ATOM 1428 N N . PHE A 1 183 ? -1.697 -23.578 2.225 1 96.5 183 PHE A N 1
ATOM 1429 C CA . PHE A 1 183 ? -0.417 -22.891 2.297 1 96.5 183 PHE A CA 1
ATOM 1430 C C . PHE A 1 183 ? 0.663 -23.672 1.551 1 96.5 183 PHE A C 1
ATOM 1432 O O . PHE A 1 183 ? 0.541 -24.875 1.355 1 96.5 183 PHE A O 1
ATOM 1439 N N . ASN A 1 184 ? 1.685 -22.969 1.16 1 97 184 ASN A N 1
ATOM 1440 C CA . ASN A 1 184 ? 2.859 -23.578 0.537 1 97 184 ASN A CA 1
ATOM 1441 C C . ASN A 1 184 ? 2.475 -24.484 -0.622 1 97 184 ASN A C 1
ATOM 1443 O O . ASN A 1 184 ? 2.871 -25.656 -0.653 1 97 184 ASN A O 1
ATOM 1447 N N . VAL A 1 185 ? 1.714 -23.953 -1.512 1 97.88 185 VAL A N 1
ATOM 1448 C CA . VAL A 1 185 ? 1.156 -24.703 -2.639 1 97.88 185 VAL A CA 1
ATOM 1449 C C . VAL A 1 185 ? 2.283 -25.172 -3.553 1 97.88 185 VAL A C 1
ATOM 1451 O O . VAL A 1 185 ? 2.268 -26.312 -4.023 1 97.88 185 VAL A O 1
ATOM 1454 N N . TRP A 1 186 ? 3.248 -24.312 -3.883 1 98.38 186 TRP A N 1
ATOM 1455 C CA . TRP A 1 186 ? 4.355 -24.688 -4.762 1 98.38 186 TRP A CA 1
ATOM 1456 C C . TRP A 1 186 ? 5.648 -24.844 -3.969 1 98.38 186 TRP A C 1
ATOM 1458 O O . TRP A 1 186 ? 5.969 -24 -3.125 1 98.38 186 TRP A O 1
ATOM 1468 N N . LYS A 1 187 ? 6.422 -25.812 -4.254 1 96.88 187 LYS A N 1
ATOM 1469 C CA . LYS A 1 187 ? 7.699 -26.062 -3.594 1 96.88 187 LYS A CA 1
ATOM 1470 C C . LYS A 1 187 ? 8.867 -25.594 -4.449 1 96.88 187 LYS A C 1
ATOM 1472 O O . LYS A 1 187 ? 9.992 -25.453 -3.957 1 96.88 187 LYS A O 1
ATOM 1477 N N . ASP A 1 188 ? 8.648 -25.297 -5.652 1 96.5 188 ASP A N 1
ATOM 1478 C CA . ASP A 1 188 ? 9.703 -24.984 -6.609 1 96.5 188 ASP A CA 1
ATOM 1479 C C . ASP A 1 188 ? 9.773 -23.5 -6.891 1 96.5 188 ASP A C 1
ATOM 1481 O O . ASP A 1 188 ? 10.094 -23.078 -8.008 1 96.5 188 ASP A O 1
ATOM 1485 N N . LEU A 1 189 ? 9.5 -22.766 -5.938 1 96.38 189 LEU A N 1
ATOM 1486 C CA . LEU A 1 189 ? 9.539 -21.312 -6.113 1 96.38 189 LEU A CA 1
ATOM 1487 C C . LEU A 1 189 ? 10.953 -20.781 -5.871 1 96.38 189 LEU A C 1
ATOM 1489 O O . LEU A 1 189 ? 11.688 -21.328 -5.047 1 96.38 189 LEU A O 1
ATOM 1493 N N . MET B 1 1 ? 26.438 -56.438 47.688 1 27.22 1 MET B N 1
ATOM 1494 C CA . MET B 1 1 ? 25.359 -57 46.906 1 27.22 1 MET B CA 1
ATOM 1495 C C . MET B 1 1 ? 24.281 -55.969 46.594 1 27.22 1 MET B C 1
ATOM 1497 O O . MET B 1 1 ? 23.359 -56.219 45.812 1 27.22 1 MET B O 1
ATOM 1501 N N . LEU B 1 2 ? 24.266 -54.844 47.375 1 30.06 2 LEU B N 1
ATOM 1502 C CA . LEU B 1 2 ? 23.125 -53.906 47.438 1 30.06 2 LEU B CA 1
ATOM 1503 C C . LEU B 1 2 ? 23.203 -52.906 46.281 1 30.06 2 LEU B C 1
ATOM 1505 O O . LEU B 1 2 ? 22.203 -52.281 45.938 1 30.06 2 LEU B O 1
ATOM 1509 N N . VAL B 1 3 ? 24.375 -52.531 45.812 1 36.25 3 VAL B N 1
ATOM 1510 C CA . VAL B 1 3 ? 24.516 -51.344 44.938 1 36.25 3 VAL B CA 1
ATOM 1511 C C . VAL B 1 3 ? 23.938 -51.625 43.562 1 36.25 3 VAL B C 1
ATOM 1513 O O . VAL B 1 3 ? 23.703 -50.719 42.781 1 36.25 3 VAL B O 1
ATOM 1516 N N . THR B 1 4 ? 23.828 -52.969 43.219 1 37.75 4 THR B N 1
ATOM 1517 C CA . THR B 1 4 ? 23.578 -53.25 41.812 1 37.75 4 THR B CA 1
ATOM 1518 C C . THR B 1 4 ? 22.125 -52.969 41.438 1 37.75 4 THR B C 1
ATOM 1520 O O . THR B 1 4 ? 21.75 -53.094 40.25 1 37.75 4 THR B O 1
ATOM 1523 N N . TRP B 1 5 ? 21.266 -52.75 42.469 1 37.66 5 TRP B N 1
ATOM 1524 C CA . TRP B 1 5 ? 19.859 -52.938 42.094 1 37.66 5 TRP B CA 1
ATOM 1525 C C . TRP B 1 5 ? 19.312 -51.656 41.469 1 37.66 5 TRP B C 1
ATOM 1527 O O . TRP B 1 5 ? 18.312 -51.688 40.75 1 37.66 5 TRP B O 1
ATOM 1537 N N . PHE B 1 6 ? 19.891 -50.5 41.875 1 36.09 6 PHE B N 1
ATOM 1538 C CA . PHE B 1 6 ? 19.125 -49.312 41.625 1 36.09 6 PHE B CA 1
ATOM 1539 C C . PHE B 1 6 ? 19.094 -48.969 40.125 1 36.09 6 PHE B C 1
ATOM 1541 O O . PHE B 1 6 ? 18.266 -48.156 39.688 1 36.09 6 PHE B O 1
ATOM 1548 N N . LEU B 1 7 ? 20.156 -49.406 39.406 1 35.78 7 LEU B N 1
ATOM 1549 C CA . LEU B 1 7 ? 20.25 -48.812 38.062 1 35.78 7 LEU B CA 1
ATOM 1550 C C . LEU B 1 7 ? 19.203 -49.406 37.156 1 35.78 7 LEU B C 1
ATOM 1552 O O . LEU B 1 7 ? 19.172 -49.094 35.938 1 35.78 7 LEU B O 1
ATOM 1556 N N . GLN B 1 8 ? 18.625 -50.594 37.625 1 33.84 8 GLN B N 1
ATOM 1557 C CA . GLN B 1 8 ? 17.953 -51.312 36.531 1 33.84 8 GLN B CA 1
ATOM 1558 C C . GLN B 1 8 ? 16.672 -50.625 36.125 1 33.84 8 GLN B C 1
ATOM 1560 O O . GLN B 1 8 ? 15.961 -51.094 35.219 1 33.84 8 GLN B O 1
ATOM 1565 N N . ARG B 1 9 ? 15.961 -49.812 37 1 40.44 9 ARG B N 1
ATOM 1566 C CA . ARG B 1 9 ? 14.594 -49.625 36.531 1 40.44 9 ARG B CA 1
ATOM 1567 C C . ARG B 1 9 ? 14.531 -48.594 35.438 1 40.44 9 ARG B C 1
ATOM 1569 O O . ARG B 1 9 ? 14.977 -47.438 35.625 1 40.44 9 ARG B O 1
ATOM 1576 N N . PRO B 1 10 ? 14.484 -49.031 34.094 1 43.94 10 PRO B N 1
ATOM 1577 C CA . PRO B 1 10 ? 14.516 -48.219 32.875 1 43.94 10 PRO B CA 1
ATOM 1578 C C . PRO B 1 10 ? 13.383 -47.188 32.812 1 43.94 10 PRO B C 1
ATOM 1580 O O . PRO B 1 10 ? 13.273 -46.438 31.844 1 43.94 10 PRO B O 1
ATOM 1583 N N . HIS B 1 11 ? 12.492 -47.281 33.906 1 49.31 11 HIS B N 1
ATOM 1584 C CA . HIS B 1 11 ? 11.273 -46.562 33.562 1 49.31 11 HIS B CA 1
ATOM 1585 C C . HIS B 1 11 ? 11.477 -45.031 33.719 1 49.31 11 HIS B C 1
ATOM 1587 O O . HIS B 1 11 ? 10.555 -44.25 33.469 1 49.31 11 HIS B O 1
ATOM 1593 N N . SER B 1 12 ? 12.656 -44.719 34.312 1 50.97 12 SER B N 1
ATOM 1594 C CA . SER B 1 12 ? 12.68 -43.281 34.688 1 50.97 12 SER B CA 1
ATOM 1595 C C . SER B 1 12 ? 13.023 -42.438 33.469 1 50.97 12 SER B C 1
ATOM 1597 O O . SER B 1 12 ? 13.016 -41.219 33.531 1 50.97 12 SER B O 1
ATOM 1599 N N . ILE B 1 13 ? 13.367 -43.156 32.312 1 55.94 13 ILE B N 1
ATOM 1600 C CA . ILE B 1 13 ? 13.844 -42.344 31.172 1 55.94 13 ILE B CA 1
ATOM 1601 C C . ILE B 1 13 ? 12.664 -41.625 30.516 1 55.94 13 ILE B C 1
ATOM 1603 O O . ILE B 1 13 ? 12.75 -40.438 30.219 1 55.94 13 ILE B O 1
ATOM 1607 N N . PRO B 1 14 ? 11.469 -42.375 30.594 1 60.34 14 PRO B N 1
ATOM 1608 C CA . PRO B 1 14 ? 10.414 -41.625 29.906 1 60.34 14 PRO B CA 1
ATOM 1609 C C . PRO B 1 14 ? 9.906 -40.438 30.703 1 60.34 14 PRO B C 1
ATOM 1611 O O . PRO B 1 14 ? 9.5 -39.438 30.109 1 60.34 14 PRO B O 1
ATOM 1614 N N . PHE B 1 15 ? 10.062 -40.469 32.031 1 61.22 15 PHE B N 1
ATOM 1615 C CA . PHE B 1 15 ? 9.555 -39.344 32.812 1 61.22 15 PHE B CA 1
ATOM 1616 C C . PHE B 1 15 ? 10.516 -38.156 32.719 1 61.22 15 PHE B C 1
ATOM 1618 O O . PHE B 1 15 ? 10.078 -37.031 32.625 1 61.22 15 PHE B O 1
ATOM 1625 N N . VAL B 1 16 ? 11.867 -38.469 32.656 1 61.56 16 VAL B N 1
ATOM 1626 C CA . VAL B 1 16 ? 12.836 -37.375 32.562 1 61.56 16 VAL B CA 1
ATOM 1627 C C . VAL B 1 16 ? 12.758 -36.75 31.188 1 61.56 16 VAL B C 1
ATOM 1629 O O . VAL B 1 16 ? 12.812 -35.531 31.062 1 61.56 16 VAL B O 1
ATOM 1632 N N . LEU B 1 17 ? 12.484 -37.594 30.188 1 61.28 17 LEU B N 1
ATOM 1633 C CA . LEU B 1 17 ? 12.352 -37.031 28.844 1 61.28 17 LEU B CA 1
ATOM 1634 C C . LEU B 1 17 ? 11.07 -36.219 28.719 1 61.28 17 LEU B C 1
ATOM 1636 O O . LEU B 1 17 ? 11.07 -35.125 28.109 1 61.28 17 LEU B O 1
ATOM 1640 N N . ALA B 1 18 ? 10.031 -36.656 29.438 1 63.09 18 ALA B N 1
ATOM 1641 C CA . ALA B 1 18 ? 8.789 -35.906 29.422 1 63.09 18 ALA B CA 1
ATOM 1642 C C . ALA B 1 18 ? 8.938 -34.594 30.188 1 63.09 18 ALA B C 1
ATOM 1644 O O . ALA B 1 18 ? 8.398 -33.562 29.766 1 63.09 18 ALA B O 1
ATOM 1645 N N . PHE B 1 19 ? 9.703 -34.562 31.219 1 62.06 19 PHE B N 1
ATOM 1646 C CA . PHE B 1 19 ? 9.938 -33.344 31.969 1 62.06 19 PHE B CA 1
ATOM 1647 C C . PHE B 1 19 ? 10.773 -32.375 31.172 1 62.06 19 PHE B C 1
ATOM 1649 O O . PHE B 1 19 ? 10.469 -31.172 31.141 1 62.06 19 PHE B O 1
ATOM 1656 N N . PHE B 1 20 ? 11.812 -32.844 30.375 1 62.56 20 PHE B N 1
ATOM 1657 C CA . PHE B 1 20 ? 12.609 -31.938 29.547 1 62.56 20 PHE B CA 1
ATOM 1658 C C . PHE B 1 20 ? 11.805 -31.453 28.359 1 62.56 20 PHE B C 1
ATOM 1660 O O . PHE B 1 20 ? 11.93 -30.297 27.953 1 62.56 20 PHE B O 1
ATOM 1667 N N . LEU B 1 21 ? 10.891 -32.281 27.844 1 63.06 21 LEU B N 1
ATOM 1668 C CA . LEU B 1 21 ? 10.031 -31.828 26.75 1 63.06 21 LEU B CA 1
ATOM 1669 C C . LEU B 1 21 ? 8.977 -30.844 27.25 1 63.06 21 LEU B C 1
ATOM 1671 O O . LEU B 1 21 ? 8.641 -29.891 26.562 1 63.06 21 LEU B O 1
ATOM 1675 N N . PHE B 1 22 ? 8.461 -30.984 28.453 1 64.31 22 PHE B N 1
ATOM 1676 C CA . PHE B 1 22 ? 7.52 -30.047 29.062 1 64.31 22 PHE B CA 1
ATOM 1677 C C . PHE B 1 22 ? 8.195 -28.719 29.375 1 64.31 22 PH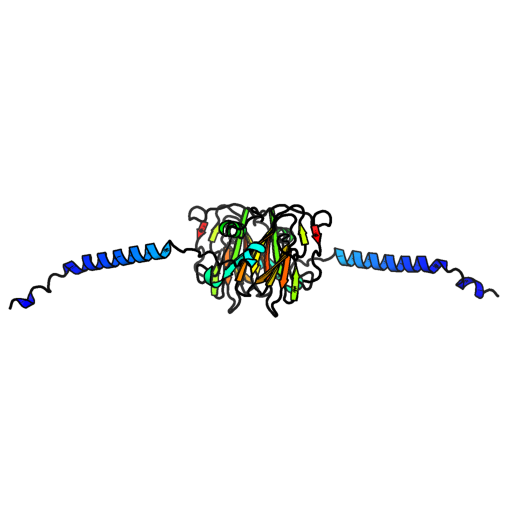E B C 1
ATOM 1679 O O . PHE B 1 22 ? 7.637 -27.656 29.109 1 64.31 22 PHE B O 1
ATOM 1686 N N . LEU B 1 23 ? 9.422 -28.703 29.812 1 61.12 23 LEU B N 1
ATOM 1687 C CA . LEU B 1 23 ? 10.156 -27.469 30.062 1 61.12 23 LEU B CA 1
ATOM 1688 C C . LEU B 1 23 ? 10.5 -26.766 28.734 1 61.12 23 LEU B C 1
ATOM 1690 O O . LEU B 1 23 ? 10.453 -25.547 28.656 1 61.12 23 LEU B O 1
ATOM 1694 N N . ALA B 1 24 ? 10.75 -27.5 27.656 1 59.59 24 ALA B N 1
ATOM 1695 C CA . ALA B 1 24 ? 10.977 -26.906 26.344 1 59.59 24 ALA B CA 1
ATOM 1696 C C . ALA B 1 24 ? 9.688 -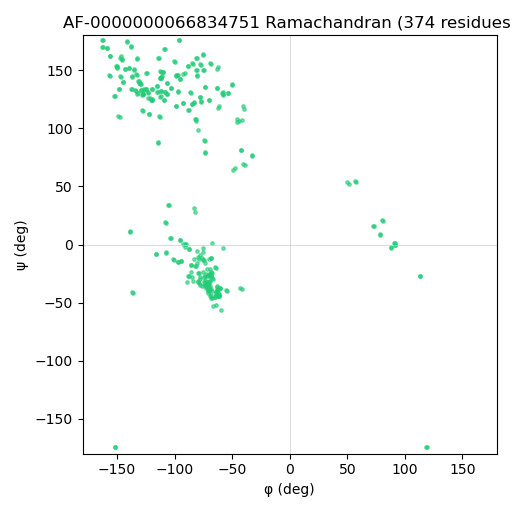26.312 25.781 1 59.59 24 ALA B C 1
ATOM 1698 O O . ALA B 1 24 ? 9.695 -25.234 25.172 1 59.59 24 ALA B O 1
ATOM 1699 N N . TRP B 1 25 ? 8.547 -26.984 26.031 1 58.38 25 TRP B N 1
ATOM 1700 C CA . TRP B 1 25 ? 7.258 -26.469 25.594 1 58.38 25 TRP B CA 1
ATOM 1701 C C . TRP B 1 25 ? 6.891 -25.203 26.375 1 58.38 25 TRP B C 1
ATOM 1703 O O . TRP B 1 25 ? 6.426 -24.219 25.797 1 58.38 25 TRP B O 1
ATOM 1713 N N . ILE B 1 26 ? 7.059 -25.109 27.656 1 54.16 26 ILE B N 1
ATOM 1714 C CA . ILE B 1 26 ? 6.824 -23.906 28.453 1 54.16 26 ILE B CA 1
ATOM 1715 C C . ILE B 1 26 ? 7.781 -22.797 28 1 54.16 26 ILE B C 1
ATOM 1717 O O . ILE B 1 26 ? 7.383 -21.641 27.875 1 54.16 26 ILE B O 1
ATOM 1721 N N . SER B 1 27 ? 9.023 -23.094 27.625 1 52.84 27 SER B N 1
ATOM 1722 C CA . SER B 1 27 ? 9.961 -22.078 27.141 1 52.84 27 SER B CA 1
ATOM 1723 C C . SER B 1 27 ? 9.562 -21.547 25.781 1 52.84 27 SER B C 1
ATOM 1725 O O . SER B 1 27 ? 9.672 -20.344 25.516 1 52.84 27 SER B O 1
ATOM 1727 N N . LEU B 1 28 ? 9.094 -22.438 24.922 1 47.31 28 LEU B N 1
ATOM 1728 C CA . LEU B 1 28 ? 8.641 -21.969 23.609 1 47.31 28 LEU B CA 1
ATOM 1729 C C . LEU B 1 28 ? 7.336 -21.188 23.734 1 47.31 28 LEU B C 1
ATOM 1731 O O . LEU B 1 28 ? 7.137 -20.188 23.047 1 47.31 28 LEU B O 1
ATOM 1735 N N . ALA B 1 29 ? 6.387 -21.641 24.562 1 44.44 29 ALA B N 1
ATOM 1736 C CA . ALA B 1 29 ? 5.152 -20.891 24.797 1 44.44 29 ALA B CA 1
ATOM 1737 C C . ALA B 1 29 ? 5.449 -19.531 25.406 1 44.44 29 ALA B C 1
ATOM 1739 O O . ALA B 1 29 ? 4.812 -18.531 25.047 1 44.44 29 ALA B O 1
ATOM 1740 N N . LEU B 1 30 ? 6.328 -19.391 26.344 1 41.66 30 LEU B N 1
ATOM 1741 C CA . LEU B 1 30 ? 6.699 -18.094 26.906 1 41.66 30 LEU B CA 1
ATOM 1742 C C . LEU B 1 30 ? 7.426 -17.234 25.875 1 41.66 30 LEU B C 1
ATOM 1744 O O . LEU B 1 30 ? 7.359 -16 25.922 1 41.66 30 LEU B O 1
ATOM 1748 N N . GLN B 1 31 ? 8.117 -17.875 24.938 1 35.5 31 GLN B N 1
ATOM 1749 C CA . GLN B 1 31 ? 8.758 -17.047 23.922 1 35.5 31 GLN B CA 1
ATOM 1750 C C . GLN B 1 31 ? 7.738 -16.484 22.938 1 35.5 31 GLN B C 1
ATOM 1752 O O . GLN B 1 31 ? 7.984 -15.453 22.297 1 35.5 31 GLN B O 1
ATOM 1757 N N . ARG B 1 32 ? 6.691 -17.25 22.641 1 35.94 32 ARG B N 1
ATOM 1758 C CA . ARG B 1 32 ? 5.738 -16.703 21.688 1 35.94 32 ARG B CA 1
ATOM 1759 C C . ARG B 1 32 ? 5.062 -15.453 22.25 1 35.94 32 ARG B C 1
ATOM 1761 O O . ARG B 1 32 ? 4.535 -14.633 21.5 1 35.94 32 ARG B O 1
ATOM 1768 N N . ALA B 1 33 ? 4.527 -15.547 23.406 1 35.38 33 ALA B N 1
ATOM 1769 C CA . ALA B 1 33 ? 3.539 -14.578 23.875 1 35.38 33 ALA B CA 1
ATOM 1770 C C . ALA B 1 33 ? 4.117 -13.172 23.906 1 35.38 33 ALA B C 1
ATOM 1772 O O . ALA B 1 33 ? 3.42 -12.195 23.609 1 35.38 33 ALA B O 1
ATOM 1773 N N . SER B 1 34 ? 5.23 -12.914 24.609 1 31.05 34 SER B N 1
ATOM 1774 C CA . SER B 1 34 ? 5.43 -11.5 24.922 1 31.05 34 SER B CA 1
ATOM 1775 C C . SER B 1 34 ? 6.07 -10.758 23.75 1 31.05 34 SER B C 1
ATOM 1777 O O . SER B 1 34 ? 7.293 -10.602 23.703 1 31.05 34 SER B O 1
ATOM 1779 N N . TYR B 1 35 ? 5.852 -11.219 22.547 1 31.58 35 TYR B N 1
ATOM 1780 C CA . TYR B 1 35 ? 6.367 -10.148 21.703 1 31.58 35 TYR B CA 1
ATOM 1781 C C . TYR B 1 35 ? 5.828 -8.797 22.141 1 31.58 35 TYR B C 1
ATOM 1783 O O . TYR B 1 35 ? 4.652 -8.492 21.922 1 31.58 35 TYR B O 1
ATOM 1791 N N . SER B 1 36 ? 6.145 -8.391 23.25 1 31.72 36 SER B N 1
ATOM 1792 C CA . SER B 1 36 ? 5.977 -7 23.656 1 31.72 36 SER B CA 1
ATOM 1793 C C . SER B 1 36 ? 6.316 -6.043 22.516 1 31.72 36 SER B C 1
ATOM 1795 O O . SER B 1 36 ? 7.48 -5.926 22.125 1 31.72 36 SER B O 1
ATOM 1797 N N . TYR B 1 37 ? 5.5 -6 21.438 1 35.75 37 TYR B N 1
ATOM 1798 C CA . TYR B 1 37 ? 5.66 -4.809 20.609 1 35.75 37 TYR B CA 1
ATOM 1799 C C . TYR B 1 37 ? 6.031 -3.6 21.469 1 35.75 37 TYR B C 1
ATOM 1801 O O . TYR B 1 37 ? 5.223 -3.129 22.266 1 35.75 37 TYR B O 1
ATOM 1809 N N . ALA B 1 38 ? 7.238 -3.533 21.875 1 39.03 38 ALA B N 1
ATOM 1810 C CA . ALA B 1 38 ? 7.605 -2.301 22.562 1 39.03 38 ALA B CA 1
ATOM 1811 C C . ALA B 1 38 ? 7.016 -1.08 21.875 1 39.03 38 ALA B C 1
ATOM 1813 O O . ALA B 1 38 ? 7.176 -0.914 20.656 1 39.03 38 ALA B O 1
ATOM 1814 N N . PRO B 1 39 ? 6.012 -0.451 22.438 1 43.56 39 PRO B N 1
ATOM 1815 C CA . PRO B 1 39 ? 5.531 0.792 21.828 1 43.56 39 PRO B CA 1
ATOM 1816 C C . PRO B 1 39 ? 6.672 1.735 21.438 1 43.56 39 PRO B C 1
ATOM 1818 O O . PRO B 1 39 ? 7.609 1.926 22.219 1 43.56 39 PRO B O 1
ATOM 1821 N N . PRO B 1 40 ? 6.973 1.849 20.141 1 51.22 40 PRO B N 1
ATOM 1822 C CA . PRO B 1 40 ? 8.023 2.822 19.812 1 51.22 40 PRO B CA 1
ATOM 1823 C C . PRO B 1 40 ? 7.906 4.105 20.641 1 51.22 40 PRO B C 1
ATOM 1825 O O . PRO B 1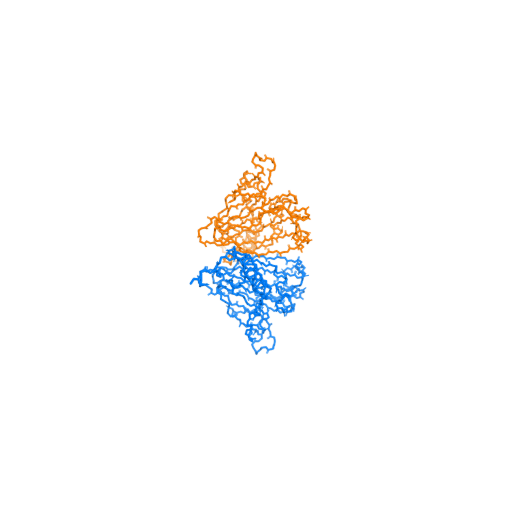 40 ? 6.805 4.477 21.062 1 51.22 40 PRO B O 1
ATOM 1828 N N . HIS B 1 41 ? 8.82 4.398 21.359 1 50 41 HIS B N 1
ATOM 1829 C CA . HIS B 1 41 ? 8.875 5.648 22.109 1 50 41 HIS B CA 1
ATOM 1830 C C . HIS B 1 41 ? 8.406 6.82 21.266 1 50 41 HIS B C 1
ATOM 1832 O O . HIS B 1 41 ? 9.031 7.152 20.25 1 50 41 HIS B O 1
ATOM 1838 N N . SER B 1 42 ? 7.059 7.016 21.156 1 62.38 42 SER B N 1
ATOM 1839 C CA 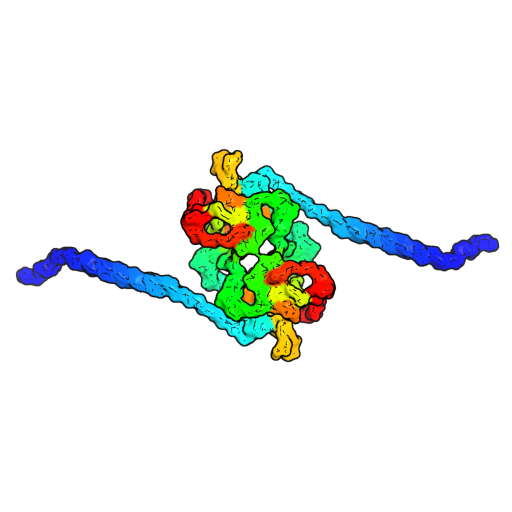. SER B 1 42 ? 6.586 8.25 20.531 1 62.38 42 SER B CA 1
ATOM 1840 C C . SER B 1 42 ? 7.031 9.477 21.328 1 62.38 42 SER B C 1
ATOM 1842 O O . SER B 1 42 ? 6.832 9.539 22.547 1 62.38 42 SER B O 1
ATOM 1844 N N . SER B 1 43 ? 7.828 10.273 20.641 1 83.5 43 SER B N 1
ATOM 1845 C CA . SER B 1 43 ? 8.18 11.578 21.203 1 83.5 43 SER B CA 1
ATOM 1846 C C . SER B 1 43 ? 6.953 12.469 21.359 1 83.5 43 SER B C 1
ATOM 1848 O O . SER B 1 43 ? 5.879 12.148 20.844 1 83.5 43 SER B O 1
ATOM 1850 N N . HIS B 1 44 ? 6.98 13.344 22.297 1 90.94 44 HIS B N 1
ATOM 1851 C CA . HIS B 1 44 ? 5.926 14.336 22.484 1 90.94 44 HIS B CA 1
ATOM 1852 C C . HIS B 1 44 ? 5.465 14.914 21.156 1 90.94 44 HIS B C 1
ATOM 1854 O O . HIS B 1 44 ? 4.266 15.102 20.938 1 90.94 44 HIS B O 1
ATOM 1860 N N . THR B 1 45 ? 6.391 15.094 20.312 1 94.75 45 THR B N 1
ATOM 1861 C CA . THR B 1 45 ? 6.051 15.656 19.016 1 94.75 45 THR B CA 1
ATOM 1862 C C . THR B 1 45 ? 5.281 14.648 18.172 1 94.75 45 THR B C 1
ATOM 1864 O O . THR B 1 45 ? 4.406 15.023 17.391 1 94.75 45 THR B O 1
ATOM 1867 N N . ASP B 1 46 ? 5.598 13.398 18.312 1 97.56 46 ASP B N 1
ATOM 1868 C CA . ASP B 1 46 ? 4.871 12.359 17.594 1 97.56 46 ASP B CA 1
ATOM 1869 C C . ASP B 1 46 ? 3.41 12.305 18.031 1 97.56 46 ASP B C 1
ATOM 1871 O O . ASP B 1 46 ? 2.514 12.141 17.188 1 97.56 46 ASP B O 1
ATOM 1875 N N . ILE B 1 47 ? 3.193 12.445 19.297 1 96.81 47 ILE B N 1
ATOM 1876 C CA . ILE B 1 47 ? 1.835 12.438 19.828 1 96.81 47 ILE B CA 1
ATOM 1877 C C . ILE B 1 47 ? 1.05 13.617 19.25 1 96.81 47 ILE B C 1
ATOM 1879 O O . ILE B 1 47 ? -0.1 13.453 18.828 1 96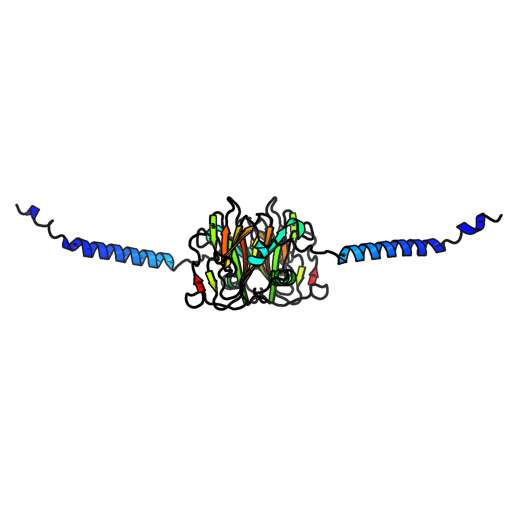.81 47 ILE B O 1
ATOM 1883 N N . ARG B 1 48 ? 1.691 14.742 19.172 1 97.44 48 ARG B N 1
ATOM 1884 C CA . ARG B 1 48 ? 1.034 15.945 18.672 1 97.44 48 ARG B CA 1
ATOM 1885 C C . ARG B 1 48 ? 0.771 15.844 17.172 1 97.44 48 ARG B C 1
ATOM 1887 O O . ARG B 1 48 ? -0.158 16.469 16.656 1 97.44 48 ARG B O 1
ATOM 1894 N N . ALA B 1 49 ? 1.593 15.07 16.5 1 98.5 49 ALA B N 1
ATOM 1895 C CA . ALA B 1 49 ? 1.396 14.82 15.07 1 98.5 49 ALA B CA 1
ATOM 1896 C C . ALA B 1 49 ? 0.521 13.594 14.836 1 98.5 49 ALA B C 1
ATOM 1898 O O . ALA B 1 49 ? 0.314 13.172 13.695 1 98.5 49 ALA B O 1
ATOM 1899 N N . ASN B 1 50 ? 0.081 12.969 15.859 1 98.62 50 ASN B N 1
ATOM 1900 C CA . ASN B 1 50 ? -0.847 11.844 15.867 1 98.62 50 ASN B CA 1
ATOM 1901 C C . ASN B 1 50 ? -0.321 10.68 15.023 1 98.62 50 ASN B C 1
ATOM 1903 O O . ASN B 1 50 ? -1.018 10.188 14.133 1 98.62 50 ASN B O 1
ATOM 1907 N N . LEU B 1 51 ? 0.941 10.273 15.391 1 98.75 51 LEU B N 1
ATOM 1908 C CA . LEU B 1 51 ? 1.557 9.188 14.641 1 98.75 51 LEU B CA 1
ATOM 1909 C C . LEU B 1 51 ? 2.434 8.328 15.547 1 98.75 51 LEU B C 1
ATOM 1911 O O . LEU B 1 51 ? 2.754 8.734 16.672 1 98.75 51 LEU B O 1
ATOM 1915 N N . VAL B 1 52 ? 2.66 7.129 15.062 1 98.19 52 VAL B N 1
ATOM 1916 C CA . VAL B 1 52 ? 3.594 6.207 15.703 1 98.19 52 VAL B CA 1
ATOM 1917 C C . VAL B 1 52 ? 4.57 5.656 14.672 1 98.19 52 VAL B C 1
ATOM 1919 O O . VAL B 1 52 ? 4.18 5.32 13.555 1 98.19 52 VAL B O 1
ATOM 1922 N N . ARG B 1 53 ? 5.844 5.57 15.055 1 97.38 53 ARG B N 1
ATOM 1923 C CA . ARG B 1 53 ? 6.891 5.125 14.141 1 97.38 53 ARG B CA 1
ATOM 1924 C C . ARG B 1 53 ? 7.453 3.773 14.578 1 97.38 53 ARG B C 1
ATOM 1926 O O . ARG B 1 53 ? 7.523 3.479 15.773 1 97.38 53 ARG B O 1
ATOM 1933 N N . PHE B 1 54 ? 7.863 3.061 13.562 1 96.69 54 PHE B N 1
ATOM 1934 C CA . PHE B 1 54 ? 8.492 1.758 13.758 1 96.69 54 PHE B CA 1
ATOM 1935 C C . PHE B 1 54 ? 9.781 1.652 12.953 1 96.69 54 PHE B C 1
ATOM 1937 O O . PHE B 1 54 ? 9.852 2.137 11.82 1 96.69 54 PHE B O 1
ATOM 1944 N N . ASP B 1 55 ? 10.711 1.04 13.586 1 95.44 55 ASP B N 1
ATOM 1945 C CA . ASP B 1 55 ? 11.875 0.674 12.789 1 95.44 55 ASP B CA 1
ATOM 1946 C C . ASP B 1 55 ? 11.594 -0.56 11.938 1 95.44 55 ASP B C 1
ATOM 1948 O O . ASP B 1 55 ? 11.188 -1.601 12.461 1 95.44 55 ASP B O 1
ATOM 1952 N N . ALA B 1 56 ? 11.844 -0.433 10.664 1 93.62 56 ALA B N 1
ATOM 1953 C CA . ALA B 1 56 ? 11.523 -1.511 9.734 1 93.62 56 ALA B CA 1
ATOM 1954 C C . ALA B 1 56 ? 12.172 -2.822 10.164 1 93.62 56 ALA B C 1
ATOM 1956 O O . ALA B 1 56 ? 11.57 -3.891 10.055 1 93.62 56 ALA B O 1
ATOM 1957 N N . SER B 1 57 ? 13.367 -2.742 10.625 1 90.44 57 SER B N 1
ATOM 1958 C CA . SER B 1 57 ? 14.094 -3.941 11.031 1 90.44 57 SER B CA 1
ATOM 1959 C C . SER B 1 57 ? 13.492 -4.547 12.297 1 90.44 57 SER B C 1
ATOM 1961 O O . SER B 1 57 ? 13.547 -5.762 12.5 1 90.44 57 SER B O 1
ATOM 1963 N N . GLU B 1 58 ? 12.836 -3.74 13.109 1 89.56 58 GLU B N 1
ATOM 1964 C CA . GLU B 1 58 ? 12.312 -4.219 14.383 1 89.56 58 GLU B CA 1
ATOM 1965 C C . GLU B 1 58 ? 10.914 -4.805 14.227 1 89.56 58 GLU B C 1
ATOM 1967 O O . GLU B 1 58 ? 10.539 -5.723 14.953 1 89.56 58 GLU B O 1
ATOM 1972 N N . VAL B 1 59 ? 10.234 -4.328 13.25 1 91.06 59 VAL B N 1
ATOM 1973 C CA . VAL B 1 59 ? 8.836 -4.734 13.148 1 91.06 59 VAL B CA 1
ATOM 1974 C C . VAL B 1 59 ? 8.719 -5.938 12.211 1 91.06 59 VAL B C 1
ATOM 1976 O O . VAL B 1 59 ? 7.68 -6.605 12.18 1 91.06 59 VAL B O 1
ATOM 1979 N N . ALA B 1 60 ? 9.766 -6.16 11.492 1 88.75 60 ALA B N 1
ATOM 1980 C CA . ALA B 1 60 ? 9.766 -7.371 10.672 1 88.75 60 ALA B CA 1
ATOM 1981 C C . ALA B 1 60 ? 9.867 -8.617 11.547 1 88.75 60 ALA B C 1
ATOM 1983 O O . ALA B 1 60 ? 10.797 -8.758 12.336 1 88.75 60 ALA B O 1
ATOM 1984 N N . LYS B 1 61 ? 8.938 -9.5 11.398 1 89.62 61 LYS B N 1
ATOM 1985 C CA . LYS B 1 61 ? 8.898 -10.695 12.234 1 89.62 61 LYS B CA 1
ATOM 1986 C C . LYS B 1 61 ? 9.891 -11.742 11.742 1 89.62 61 LYS B C 1
ATOM 1988 O O . LYS B 1 61 ? 10.258 -12.656 12.484 1 89.62 61 LYS B O 1
ATOM 1993 N N . ASP B 1 62 ? 10.242 -11.68 10.469 1 94.44 62 ASP B N 1
ATOM 1994 C CA . ASP B 1 62 ? 11.227 -12.594 9.891 1 94.44 62 ASP B CA 1
ATOM 1995 C C . ASP B 1 62 ? 11.953 -11.945 8.711 1 94.44 62 ASP B C 1
ATOM 1997 O O . ASP B 1 62 ? 11.836 -10.734 8.5 1 94.44 62 ASP B O 1
ATOM 2001 N N . LYS B 1 63 ? 12.766 -12.766 8.07 1 96.38 63 LYS B N 1
ATOM 2002 C CA . LYS B 1 63 ? 13.672 -12.242 7.059 1 96.38 63 LYS B CA 1
ATOM 2003 C C . LYS B 1 63 ? 12.898 -11.75 5.836 1 96.38 63 LYS B C 1
ATOM 2005 O O . LYS B 1 63 ? 13.461 -11.078 4.969 1 96.38 63 LYS B O 1
ATOM 2010 N N . ARG B 1 64 ? 11.68 -12.031 5.707 1 97.88 64 ARG B N 1
ATOM 2011 C CA . ARG B 1 64 ? 10.898 -11.672 4.527 1 97.88 64 ARG B CA 1
ATOM 2012 C C . ARG B 1 64 ? 10.586 -10.18 4.508 1 97.88 64 ARG B C 1
ATOM 2014 O O . ARG B 1 64 ? 10.375 -9.602 3.439 1 97.88 64 ARG B O 1
ATOM 2021 N N . GLY B 1 65 ? 10.523 -9.539 5.691 1 98.12 65 GLY B N 1
ATOM 2022 C CA . GLY B 1 65 ? 10.164 -8.133 5.789 1 98.12 65 GLY B CA 1
ATOM 2023 C C . GLY B 1 65 ? 8.898 -7.898 6.598 1 98.12 65 GLY B C 1
ATOM 2024 O O . GLY B 1 65 ? 8.438 -8.789 7.309 1 98.12 65 GLY B O 1
ATOM 2025 N N . TRP B 1 66 ? 8.453 -6.691 6.633 1 98.12 66 TRP B N 1
ATOM 2026 C CA . TRP B 1 66 ? 7.301 -6.309 7.445 1 98.12 66 TRP B CA 1
ATOM 2027 C C . TRP B 1 66 ? 6 -6.488 6.672 1 98.12 66 TRP B C 1
ATOM 2029 O O . TRP B 1 66 ? 6.004 -6.527 5.438 1 98.12 66 TRP B O 1
ATOM 2039 N N . ILE B 1 67 ? 4.922 -6.699 7.27 1 97.94 67 ILE B N 1
ATOM 2040 C CA . ILE B 1 67 ? 3.58 -6.77 6.707 1 97.94 67 ILE B CA 1
ATOM 2041 C C . ILE B 1 67 ? 2.562 -6.273 7.73 1 97.94 67 ILE B C 1
ATOM 2043 O O . ILE B 1 67 ? 2.643 -6.621 8.914 1 97.94 67 ILE B O 1
ATOM 2047 N N . PHE B 1 68 ? 1.607 -5.383 7.234 1 96.94 68 PHE B N 1
ATOM 2048 C CA . PHE B 1 68 ? 0.639 -4.801 8.156 1 96.94 68 PHE B CA 1
ATOM 2049 C C . PHE B 1 68 ? -0.724 -4.656 7.488 1 96.94 68 PHE B C 1
ATOM 2051 O O . PHE B 1 68 ? -0.815 -4.582 6.262 1 96.94 68 PHE B O 1
ATOM 2058 N N . ASP B 1 69 ? -1.704 -4.727 8.273 1 96.69 69 ASP B N 1
ATOM 2059 C CA . ASP B 1 69 ? -2.939 -3.99 8.016 1 96.69 69 ASP B CA 1
ATOM 2060 C C . ASP B 1 69 ? -2.869 -2.586 8.609 1 96.69 69 ASP B C 1
ATOM 2062 O O . ASP B 1 69 ? -2.859 -2.42 9.836 1 96.69 69 ASP B O 1
ATOM 2066 N N . PRO B 1 70 ? -2.91 -1.593 7.773 1 97.19 70 PRO B N 1
ATOM 2067 C CA . PRO B 1 70 ? -2.676 -0.243 8.289 1 97.19 70 PRO B CA 1
ATOM 2068 C C . PRO B 1 70 ? -3.715 0.182 9.328 1 97.19 70 PRO B C 1
ATOM 2070 O O . PRO B 1 70 ? -3.381 0.867 10.297 1 97.19 70 PRO B O 1
ATOM 2073 N N . ILE B 1 71 ? -4.953 -0.198 9.094 1 96.94 71 ILE B N 1
ATOM 2074 C CA . ILE B 1 71 ? -6.008 0.18 10.023 1 96.94 71 ILE B CA 1
ATOM 2075 C C . ILE B 1 71 ? -5.805 -0.538 11.359 1 96.94 71 ILE B C 1
ATOM 2077 O O . ILE B 1 71 ? -5.852 0.086 12.422 1 96.94 71 ILE B O 1
ATOM 2081 N N . ALA B 1 72 ? -5.535 -1.784 11.281 1 96.38 72 ALA B N 1
ATOM 2082 C CA . ALA B 1 72 ? -5.293 -2.555 12.5 1 96.38 72 ALA B CA 1
ATOM 2083 C C . ALA B 1 72 ? -4.059 -2.041 13.242 1 96.38 72 ALA B C 1
ATOM 2085 O O . ALA B 1 72 ? -4.047 -1.977 14.469 1 96.38 72 ALA B O 1
ATOM 2086 N N . LEU B 1 73 ? -3.072 -1.702 12.492 1 97.25 73 LEU B N 1
ATOM 2087 C CA . LEU B 1 73 ? -1.849 -1.191 13.102 1 97.25 73 LEU B CA 1
ATOM 2088 C C . LEU B 1 73 ? -2.113 0.113 13.844 1 97.25 73 LEU B C 1
ATOM 2090 O O . LEU B 1 73 ? -1.621 0.308 14.953 1 97.25 73 LEU B O 1
ATOM 2094 N N . ALA B 1 74 ? -2.893 1.003 13.219 1 97.88 74 ALA B N 1
ATOM 2095 C CA . ALA B 1 74 ? -3.217 2.273 13.859 1 97.88 74 ALA B CA 1
ATOM 2096 C C . ALA B 1 74 ? -3.977 2.053 15.164 1 97.88 74 ALA B C 1
ATOM 2098 O O . ALA B 1 74 ? -3.645 2.648 16.188 1 97.88 74 ALA B O 1
ATOM 2099 N N . LEU B 1 75 ? -4.918 1.168 15.086 1 97.19 75 LEU B N 1
ATOM 2100 C CA . LEU B 1 75 ? -5.727 0.878 16.266 1 97.19 75 LEU B CA 1
ATOM 2101 C C . LEU B 1 75 ? -4.871 0.269 17.375 1 97.19 75 LEU B C 1
ATOM 2103 O O . LEU B 1 75 ? -4.957 0.686 18.531 1 97.19 75 LEU B O 1
ATOM 2107 N N . ALA B 1 76 ? -4.043 -0.612 16.984 1 96.88 76 ALA B N 1
ATOM 2108 C CA . ALA B 1 76 ? -3.186 -1.286 17.969 1 96.88 76 ALA B CA 1
ATOM 2109 C C . ALA B 1 76 ? -2.174 -0.316 18.562 1 96.88 76 ALA B C 1
ATOM 2111 O O . ALA B 1 76 ? -1.7 -0.522 19.688 1 96.88 76 ALA B O 1
ATOM 2112 N N . SER B 1 77 ? -1.863 0.744 17.844 1 96.94 77 SER B N 1
ATOM 2113 C CA . SER B 1 77 ? -0.869 1.718 18.281 1 96.94 77 SER B CA 1
ATOM 2114 C C . SER B 1 77 ? -1.502 2.799 19.156 1 96.94 77 SER B C 1
ATOM 2116 O O . SER B 1 77 ? -0.832 3.754 19.562 1 96.94 77 SER B O 1
ATOM 2118 N N . GLY B 1 78 ? -2.785 2.719 19.297 1 96.38 78 GLY B N 1
ATOM 2119 C CA . GLY B 1 78 ? -3.477 3.654 20.172 1 96.38 78 GLY B CA 1
ATOM 2120 C C . GLY B 1 78 ? -3.729 5 19.516 1 96.38 78 GLY B C 1
ATOM 2121 O O . GLY B 1 78 ? -3.91 6.008 20.203 1 96.38 78 GLY B O 1
ATOM 2122 N N . ILE B 1 79 ? -3.691 5.039 18.234 1 95.81 79 ILE B N 1
ATOM 2123 C CA . ILE B 1 79 ? -3.916 6.277 17.5 1 95.81 79 ILE B CA 1
ATOM 2124 C C . ILE B 1 79 ? -5.414 6.484 17.281 1 95.81 79 ILE B C 1
ATOM 2126 O O . ILE B 1 79 ? -6.113 5.574 16.828 1 95.81 79 ILE B O 1
ATOM 2130 N N . SER B 1 80 ? -5.902 7.672 17.594 1 96.94 80 SER B N 1
ATOM 2131 C CA . SER B 1 80 ? -7.312 7.988 17.391 1 96.94 80 SER B CA 1
ATOM 2132 C C . SER B 1 80 ? -7.5 9.055 16.312 1 96.94 80 SER B C 1
ATOM 2134 O O . SER B 1 80 ? -6.551 9.742 15.945 1 96.94 80 SER B O 1
ATOM 2136 N N . GLY B 1 81 ? -8.695 9.094 15.805 1 98.19 81 GLY B N 1
ATOM 2137 C CA . GLY B 1 81 ? -9.047 10.172 14.891 1 98.19 81 GLY B CA 1
ATOM 2138 C C . GLY B 1 81 ? -8.797 9.828 13.438 1 98.19 81 GLY B C 1
ATOM 2139 O O . GLY B 1 81 ? -9.008 10.664 12.555 1 98.19 81 GLY B O 1
ATOM 2140 N N . GLY B 1 82 ? -8.312 8.656 13.188 1 98.5 82 GLY B N 1
ATOM 2141 C CA . GLY B 1 82 ? -8.156 8.18 11.828 1 98.5 82 GLY B CA 1
ATOM 2142 C C . GLY B 1 82 ? -9.305 7.309 11.359 1 98.5 82 GLY B C 1
ATOM 2143 O O . GLY B 1 82 ? -10.25 7.066 12.117 1 98.5 82 GLY B O 1
ATOM 2144 N N . ALA B 1 83 ? -9.227 6.922 10.086 1 98 83 ALA B N 1
ATOM 2145 C CA . ALA B 1 83 ? -10.188 5.965 9.547 1 98 83 ALA B CA 1
ATOM 2146 C C . ALA B 1 83 ? -10.078 4.617 10.258 1 98 83 ALA B C 1
ATOM 2148 O O . ALA B 1 83 ? -8.977 4.094 10.445 1 98 83 ALA B O 1
ATOM 2149 N N . VAL B 1 84 ? -11.242 4.098 10.602 1 95.62 84 VAL B N 1
ATOM 2150 C CA . VAL B 1 84 ? -11.242 2.789 11.242 1 95.62 84 VAL B CA 1
ATOM 2151 C C . VAL B 1 84 ? -11.773 1.735 10.273 1 95.62 84 VAL B C 1
ATOM 2153 O O . VAL B 1 84 ? -11.812 0.546 10.602 1 95.62 84 VAL B O 1
ATOM 2156 N N . THR B 1 85 ? -12.234 2.158 9.18 1 92.88 85 THR B N 1
ATOM 2157 C CA . THR B 1 85 ? -12.539 1.373 7.992 1 92.88 85 THR B CA 1
ATOM 2158 C C . THR B 1 85 ? -11.969 2.043 6.742 1 92.88 85 THR B C 1
ATOM 2160 O O . THR B 1 85 ? -11.672 3.238 6.754 1 92.88 85 THR B O 1
ATOM 2163 N N . CYS B 1 86 ? -11.828 1.262 5.723 1 94.5 86 CYS B N 1
ATOM 2164 C CA . CYS B 1 86 ? -11.25 1.831 4.512 1 94.5 86 CYS B CA 1
ATOM 2165 C C . CYS B 1 86 ? -12.266 1.84 3.375 1 94.5 86 CYS B C 1
ATOM 2167 O O . CYS B 1 86 ? -12.281 0.928 2.547 1 94.5 86 CYS B O 1
ATOM 2169 N N . ALA B 1 87 ? -13.008 2.893 3.316 1 93.5 87 ALA B N 1
ATOM 2170 C CA . ALA B 1 87 ? -14.016 3.051 2.268 1 93.5 87 ALA B CA 1
ATOM 2171 C C . ALA B 1 87 ? -13.375 3.504 0.959 1 93.5 87 ALA B C 1
ATOM 2173 O O . ALA B 1 87 ? -13.875 3.197 -0.125 1 93.5 87 ALA B O 1
ATOM 2174 N N . SER B 1 88 ? -12.352 4.246 1.093 1 94.31 88 SER B N 1
ATOM 2175 C CA . SER B 1 88 ? -11.562 4.688 -0.05 1 94.31 88 SER B CA 1
ATOM 2176 C C . SER B 1 88 ? -10.07 4.484 0.199 1 94.31 88 SER B C 1
ATOM 2178 O O . SER B 1 88 ? -9.547 4.902 1.233 1 94.31 88 SER B O 1
ATOM 2180 N N . LEU B 1 89 ? -9.484 3.859 -0.777 1 96.19 89 LEU B N 1
ATOM 2181 C CA . LEU B 1 89 ? -8.086 3.48 -0.649 1 96.19 89 LEU B CA 1
ATOM 2182 C C . LEU B 1 89 ? -7.242 4.145 -1.734 1 96.19 89 LEU B C 1
ATOM 2184 O O . LEU B 1 89 ? -7.625 4.148 -2.906 1 96.19 89 LEU B O 1
ATOM 2188 N N . HIS B 1 90 ? -6.113 4.719 -1.362 1 96.44 90 HIS B N 1
ATOM 2189 C CA . HIS B 1 90 ? -5.129 5.164 -2.34 1 96.44 90 HIS B CA 1
ATOM 2190 C C . HIS B 1 90 ? -3.715 4.801 -1.901 1 96.44 90 HIS B C 1
ATOM 2192 O O . HIS B 1 90 ? -3.418 4.777 -0.705 1 96.44 90 HIS B O 1
ATOM 2198 N N . VAL B 1 91 ? -2.979 4.504 -2.818 1 98.06 91 VAL B N 1
ATOM 2199 C CA . VAL B 1 91 ? -1.564 4.184 -2.654 1 98.06 91 VAL B CA 1
ATOM 2200 C C . VAL B 1 91 ? -0.736 4.973 -3.668 1 98.06 91 VAL B C 1
ATOM 2202 O O . VAL B 1 91 ? -1.138 5.121 -4.824 1 98.06 91 VAL B O 1
ATOM 2205 N N . GLY B 1 92 ? 0.433 5.492 -3.172 1 98 92 GLY B N 1
ATOM 2206 C CA . GLY B 1 92 ? 1.191 6.281 -4.129 1 98 92 GLY B CA 1
ATOM 2207 C C . GLY B 1 92 ? 2.637 6.488 -3.719 1 98 92 GLY B C 1
ATOM 2208 O O . GLY B 1 92 ? 3.064 6.008 -2.666 1 98 92 GLY B O 1
ATOM 2209 N N . GLU B 1 93 ? 3.238 7.105 -4.621 1 98.44 93 GLU B N 1
ATOM 2210 C CA . GLU B 1 93 ? 4.641 7.492 -4.508 1 98.44 93 GLU B CA 1
ATOM 2211 C C . GLU B 1 93 ? 4.789 9.008 -4.402 1 98.44 93 GLU B C 1
ATOM 2213 O O . GLU B 1 93 ? 3.986 9.758 -4.965 1 98.44 93 GLU B O 1
ATOM 2218 N N . ILE B 1 94 ? 5.738 9.445 -3.615 1 98.81 94 ILE B N 1
ATOM 2219 C CA . ILE B 1 94 ? 6.219 10.82 -3.67 1 98.81 94 ILE B CA 1
ATOM 2220 C C . ILE B 1 94 ? 7.719 10.836 -3.951 1 98.81 94 ILE B C 1
ATOM 2222 O O . ILE B 1 94 ? 8.523 10.492 -3.08 1 98.81 94 ILE B O 1
ATOM 2226 N N . ARG B 1 95 ? 8.055 11.305 -5.082 1 98.62 95 ARG B N 1
ATOM 2227 C CA . ARG B 1 95 ? 9.461 11.305 -5.484 1 98.62 95 ARG B CA 1
ATOM 2228 C C . ARG B 1 95 ? 10.234 12.391 -4.75 1 98.62 95 ARG B C 1
ATOM 2230 O O . ARG B 1 95 ? 9.641 13.336 -4.223 1 98.62 95 ARG B O 1
ATOM 2237 N N . ALA B 1 96 ? 11.57 12.227 -4.801 1 98.62 96 ALA B N 1
ATOM 2238 C CA . ALA B 1 96 ? 12.461 13.133 -4.074 1 98.62 96 ALA B CA 1
ATOM 2239 C C . ALA B 1 96 ? 12.172 14.586 -4.438 1 98.62 96 ALA B C 1
ATOM 2241 O O . ALA B 1 96 ? 12.031 14.922 -5.617 1 98.62 96 ALA B O 1
ATOM 2242 N N . GLY B 1 97 ? 12.023 15.383 -3.377 1 98.19 97 GLY B N 1
ATOM 2243 C CA . GLY B 1 97 ? 11.867 16.812 -3.568 1 98.19 97 GLY B CA 1
ATOM 2244 C C . GLY B 1 97 ? 10.422 17.234 -3.77 1 98.19 97 GLY B C 1
ATOM 2245 O O . GLY B 1 97 ? 10.125 18.422 -3.84 1 98.19 97 GLY B O 1
ATOM 2246 N N . ASN B 1 98 ? 9.523 16.312 -3.805 1 98.69 98 ASN B N 1
ATOM 2247 C CA . ASN B 1 98 ? 8.125 16.625 -4.074 1 98.69 98 ASN B CA 1
ATOM 2248 C C . ASN B 1 98 ? 7.262 16.469 -2.824 1 98.69 98 ASN B C 1
ATOM 2250 O O . ASN B 1 98 ? 7.742 16 -1.79 1 98.69 98 ASN B O 1
ATOM 2254 N N . LYS B 1 99 ? 6.016 16.953 -2.861 1 98.75 99 LYS B N 1
ATOM 2255 C CA . LYS B 1 99 ? 5.074 16.875 -1.746 1 98.75 99 LYS B CA 1
ATOM 2256 C C . LYS B 1 99 ? 3.691 16.438 -2.219 1 98.75 99 LYS B C 1
ATOM 2258 O O . LYS B 1 99 ? 3.338 16.625 -3.383 1 98.75 99 LYS B O 1
ATOM 2263 N N . ARG B 1 100 ? 2.971 15.812 -1.422 1 98.38 100 ARG B N 1
ATOM 2264 C CA . ARG B 1 100 ? 1.571 15.453 -1.63 1 98.38 100 ARG B CA 1
ATOM 2265 C C . ARG B 1 100 ? 0.755 15.672 -0.361 1 98.38 100 ARG B C 1
ATOM 2267 O O . ARG B 1 100 ? 1.31 15.992 0.692 1 98.38 100 ARG B O 1
ATOM 2274 N N . ALA B 1 101 ? -0.54 15.586 -0.427 1 97.94 101 ALA B N 1
ATOM 2275 C CA . ALA B 1 101 ? -1.499 15.469 0.668 1 97.94 101 ALA B CA 1
ATOM 2276 C C . ALA B 1 101 ? -1.643 16.797 1.413 1 97.94 101 ALA B C 1
ATOM 2278 O O . ALA B 1 101 ? -2.098 16.828 2.559 1 97.94 101 ALA B O 1
ATOM 2279 N N . ASN B 1 102 ? -1.2 17.859 0.856 1 98.5 102 ASN B N 1
ATOM 2280 C CA . ASN B 1 102 ? -1.396 19.172 1.47 1 98.5 102 ASN B CA 1
ATOM 2281 C C . ASN B 1 102 ? -2.84 19.641 1.337 1 98.5 102 ASN B C 1
ATOM 2283 O O . ASN B 1 102 ? -3.15 20.484 0.486 1 98.5 102 ASN B O 1
ATOM 2287 N N . HIS B 1 103 ? -3.709 19.109 2.211 1 98.31 103 HIS B N 1
ATOM 2288 C CA . HIS B 1 103 ? -5.129 19.438 2.113 1 98.31 103 HIS B CA 1
ATOM 2289 C C . HIS B 1 103 ? -5.863 19.078 3.402 1 98.31 103 HIS B C 1
ATOM 2291 O O . HIS B 1 103 ? -5.277 18.484 4.312 1 98.31 103 HIS B O 1
ATOM 2297 N N . ARG B 1 104 ? -7.102 19.516 3.512 1 97.94 104 ARG B N 1
ATOM 2298 C CA . ARG B 1 104 ? -8 19.281 4.637 1 97.94 104 ARG B CA 1
ATOM 2299 C C . ARG B 1 104 ? -9.336 18.719 4.156 1 97.94 104 ARG B C 1
ATOM 2301 O O . ARG B 1 104 ? -10.062 19.375 3.404 1 97.94 104 ARG B O 1
ATOM 2308 N N . HIS B 1 105 ? -9.594 17.484 4.574 1 96.69 105 HIS B N 1
ATOM 2309 C CA . HIS B 1 105 ? -10.891 16.922 4.238 1 96.69 105 HIS B CA 1
ATOM 2310 C C . HIS B 1 105 ? -11.977 17.422 5.184 1 96.69 105 HIS B C 1
ATOM 2312 O O . HIS B 1 105 ? -11.75 17.547 6.387 1 96.69 105 HIS B O 1
ATOM 2318 N N . HIS B 1 106 ? -13.164 17.578 4.617 1 96.69 106 HIS B N 1
ATOM 2319 C CA . HIS B 1 106 ? -14.258 18.094 5.426 1 96.69 106 HIS B CA 1
ATOM 2320 C C . HIS B 1 106 ? -15.133 16.969 5.957 1 96.69 106 HIS B C 1
ATOM 2322 O O . HIS B 1 106 ? -15.914 17.172 6.895 1 96.69 106 HIS B O 1
ATOM 2328 N N . HIS B 1 107 ? -14.977 15.742 5.352 1 95.25 107 HIS B N 1
ATOM 2329 C CA . HIS B 1 107 ? -16.031 14.766 5.645 1 95.25 107 HIS B CA 1
ATOM 2330 C C . HIS B 1 107 ? -15.438 13.383 5.875 1 95.25 107 HIS B C 1
ATOM 2332 O O . HIS B 1 107 ? -16.172 12.383 5.855 1 95.25 107 HIS B O 1
ATOM 2338 N N . CYS B 1 108 ? -14.117 13.305 6.008 1 95.69 108 CYS B N 1
ATOM 2339 C CA . CYS B 1 108 ? -13.594 11.961 6.246 1 95.69 108 CYS B CA 1
ATOM 2340 C C . CYS B 1 108 ? -12.367 12 7.148 1 95.69 108 CYS B C 1
ATOM 2342 O O . CYS B 1 108 ? -11.648 13 7.176 1 95.69 108 CYS B O 1
ATOM 2344 N N . ASN B 1 109 ? -12.25 10.992 7.984 1 98.12 109 ASN B N 1
ATOM 2345 C CA . ASN B 1 109 ? -10.984 10.664 8.641 1 98.12 109 ASN B CA 1
ATOM 2346 C C . ASN B 1 109 ? -10.062 9.875 7.723 1 98.12 109 ASN B C 1
ATOM 2348 O O . ASN B 1 109 ? -10.523 9.125 6.859 1 98.12 109 ASN B O 1
ATOM 2352 N N . GLU B 1 110 ? -8.789 10.07 7.953 1 98.44 110 GLU B N 1
ATOM 2353 C CA . GLU B 1 110 ? -7.832 9.359 7.105 1 98.44 110 GLU B CA 1
ATOM 2354 C C . GLU B 1 110 ? -6.723 8.727 7.941 1 98.44 110 GLU B C 1
ATOM 2356 O O . GLU B 1 110 ? -6.219 9.344 8.883 1 98.44 110 GLU B O 1
ATOM 2361 N N . THR B 1 111 ? -6.406 7.492 7.707 1 98.75 111 THR B N 1
ATOM 2362 C CA . THR B 1 111 ? -5.273 6.777 8.281 1 98.75 111 THR B CA 1
ATOM 2363 C C . THR B 1 111 ? -4.199 6.531 7.227 1 98.75 111 THR B C 1
ATOM 2365 O O . THR B 1 111 ? -4.496 6.039 6.133 1 98.75 111 THR B O 1
ATOM 2368 N N . PHE B 1 112 ? -2.93 6.867 7.586 1 98.81 112 PHE B N 1
ATOM 2369 C CA . PHE B 1 112 ? -1.808 6.719 6.668 1 98.81 112 PHE B CA 1
ATOM 2370 C C . PHE B 1 112 ? -0.851 5.637 7.148 1 98.81 112 PHE B C 1
ATOM 2372 O O . PHE B 1 112 ? -0.629 5.488 8.352 1 98.81 112 PHE B O 1
ATOM 2379 N N . LEU B 1 113 ? -0.305 4.902 6.242 1 98.88 113 LEU B N 1
ATOM 2380 C CA . LEU B 1 113 ? 0.971 4.211 6.398 1 98.88 113 LEU B CA 1
ATOM 2381 C C . LEU B 1 113 ? 2.029 4.812 5.477 1 98.88 113 LEU B C 1
ATOM 2383 O O . LEU B 1 113 ? 1.798 4.965 4.277 1 98.88 113 LEU B O 1
ATOM 2387 N N . ILE B 1 114 ? 3.18 5.195 6.016 1 98.88 114 ILE B N 1
ATOM 2388 C CA . ILE B 1 114 ? 4.207 5.938 5.293 1 98.88 114 ILE B CA 1
ATOM 2389 C C . ILE B 1 114 ? 5.559 5.242 5.457 1 98.88 114 ILE B C 1
ATOM 2391 O O . ILE B 1 114 ? 5.934 4.855 6.566 1 98.88 114 ILE B O 1
ATOM 2395 N N . TRP B 1 115 ? 6.312 5.059 4.324 1 98.69 115 TRP B N 1
ATOM 2396 C CA . TRP B 1 115 ? 7.637 4.457 4.426 1 98.69 115 TRP B CA 1
ATOM 2397 C C . TRP B 1 115 ? 8.492 4.809 3.211 1 98.69 115 TRP B C 1
ATOM 2399 O O . TRP B 1 115 ? 8.008 5.43 2.262 1 98.69 115 TRP B O 1
ATOM 2409 N N . GLY B 1 116 ? 9.742 4.531 3.275 1 98.38 116 GLY B N 1
ATOM 2410 C CA . GLY B 1 116 ? 10.562 4.465 2.074 1 98.38 116 GLY B CA 1
ATOM 2411 C C . GLY B 1 116 ? 11.609 5.559 2.002 1 98.38 116 GLY B C 1
ATOM 2412 O O . GLY B 1 116 ? 12.625 5.414 1.318 1 98.38 116 GLY B O 1
ATOM 2413 N N . ALA B 1 117 ? 11.297 6.707 2.672 1 98.69 117 ALA B N 1
ATOM 2414 C CA . ALA B 1 117 ? 12.227 7.824 2.535 1 98.69 117 ALA B CA 1
ATOM 2415 C C . ALA B 1 117 ? 12.125 8.773 3.723 1 98.69 117 ALA B C 1
ATOM 2417 O O . ALA B 1 117 ? 11.148 8.734 4.473 1 98.69 117 ALA B O 1
ATOM 2418 N N . ALA B 1 118 ? 13.164 9.578 3.84 1 98.62 118 ALA B N 1
ATOM 2419 C CA . ALA B 1 118 ? 13.055 10.68 4.789 1 98.62 118 ALA B CA 1
ATOM 2420 C C . ALA B 1 118 ? 11.875 11.586 4.449 1 98.62 118 ALA B C 1
ATOM 2422 O O . ALA B 1 118 ? 11.719 12 3.297 1 98.62 118 ALA B O 1
ATOM 2423 N N . THR B 1 119 ? 11.07 11.867 5.457 1 98.81 119 THR B N 1
ATOM 2424 C CA . THR B 1 119 ? 9.789 12.516 5.211 1 98.81 119 THR B CA 1
ATOM 2425 C C . THR B 1 119 ? 9.523 13.609 6.242 1 98.81 119 THR B C 1
ATOM 2427 O O . THR B 1 119 ? 9.75 13.414 7.438 1 98.81 119 THR B O 1
ATOM 2430 N N . LYS B 1 120 ? 9.117 14.688 5.832 1 98.81 120 LYS B N 1
ATOM 2431 C CA . LYS B 1 120 ? 8.469 15.672 6.699 1 98.81 120 LYS B CA 1
ATOM 2432 C C . LYS B 1 120 ? 6.957 15.5 6.691 1 98.81 120 LYS B C 1
ATOM 2434 O O . LYS B 1 120 ? 6.324 15.547 5.633 1 98.81 120 LYS B O 1
ATOM 2439 N N . TYR B 1 121 ? 6.434 15.281 7.836 1 98.88 121 TYR B N 1
ATOM 2440 C CA . TYR B 1 121 ? 4.992 15.125 8.016 1 98.88 121 TYR B CA 1
ATOM 2441 C C . TYR B 1 121 ? 4.422 16.266 8.859 1 98.88 121 TYR B C 1
ATOM 2443 O O . TYR B 1 121 ? 4.965 16.578 9.922 1 98.88 121 TYR B O 1
ATOM 2451 N N . ARG B 1 122 ? 3.359 16.828 8.336 1 98.81 122 ARG B N 1
ATOM 2452 C CA . ARG B 1 122 ? 2.688 17.906 9.062 1 98.81 122 ARG B CA 1
ATOM 2453 C C . ARG B 1 122 ? 1.21 17.578 9.266 1 98.81 122 ARG B C 1
ATOM 2455 O O . ARG B 1 122 ? 0.54 17.109 8.344 1 98.81 122 ARG B O 1
ATOM 2462 N N . LEU B 1 123 ? 0.768 17.781 10.469 1 98.88 123 LEU B N 1
ATOM 2463 C CA . LEU B 1 123 ? -0.641 17.641 10.82 1 98.88 123 LEU B CA 1
ATOM 2464 C C . LEU B 1 123 ? -1.149 18.891 11.531 1 98.88 123 LEU B C 1
ATOM 2466 O O . LEU B 1 123 ? -0.523 19.375 12.477 1 98.88 123 LEU B O 1
ATOM 2470 N N . GLU B 1 124 ? -2.238 19.406 11.062 1 98.88 124 GLU B N 1
ATOM 2471 C CA . GLU B 1 124 ? -2.854 20.562 11.719 1 98.88 124 GLU B CA 1
ATOM 2472 C C . GLU B 1 124 ? -3.191 20.25 13.172 1 98.88 124 GLU B C 1
ATOM 2474 O O . GLU B 1 124 ? -3.734 19.188 13.477 1 98.88 124 GLU B O 1
ATOM 2479 N N . ASN B 1 125 ? -2.77 21.078 14.031 1 98.44 125 ASN B N 1
ATOM 2480 C CA . ASN B 1 125 ? -2.951 20.953 15.477 1 98.44 125 ASN B CA 1
ATOM 2481 C C . ASN B 1 125 ? -3.086 22.312 16.156 1 98.44 125 ASN B C 1
ATOM 2483 O O . ASN B 1 125 ? -2.094 23.016 16.328 1 98.44 125 ASN B O 1
ATOM 2487 N N . ASN B 1 126 ? -4.219 22.547 16.578 1 96.5 126 ASN B N 1
ATOM 2488 C CA . ASN B 1 126 ? -4.531 23.875 17.125 1 96.5 126 ASN B CA 1
ATOM 2489 C C . ASN B 1 126 ? -3.918 24.078 18.5 1 96.5 126 ASN B C 1
ATOM 2491 O O . ASN B 1 126 ? -3.873 25.203 19 1 96.5 126 ASN B O 1
ATOM 2495 N N . ASP B 1 127 ? -3.455 23.047 19.125 1 96 127 ASP B N 1
ATOM 2496 C CA . ASP B 1 127 ? -2.811 23.156 20.438 1 96 127 ASP B CA 1
ATOM 2497 C C . ASP B 1 127 ? -1.369 23.641 20.297 1 96 127 ASP B C 1
ATOM 2499 O O . ASP B 1 127 ? -0.721 23.984 21.281 1 96 127 ASP B O 1
ATOM 2503 N N . GLU B 1 128 ? -0.904 23.625 19.094 1 96.12 128 GLU B N 1
ATOM 2504 C CA . GLU B 1 128 ? 0.438 24.125 18.812 1 96.12 128 GLU B CA 1
ATOM 2505 C C . GLU B 1 128 ? 0.41 25.609 18.453 1 96.12 128 GLU B C 1
ATOM 2507 O O . GLU B 1 128 ? -0.515 26.078 17.781 1 96.12 128 GLU B O 1
ATOM 2512 N N . ASP B 1 129 ? 1.418 26.312 18.797 1 95.12 129 ASP B N 1
ATOM 2513 C CA . ASP B 1 129 ? 1.489 27.75 18.562 1 95.12 129 ASP B CA 1
ATOM 2514 C C . ASP B 1 129 ? 1.415 28.078 17.078 1 95.12 129 ASP B C 1
ATOM 2516 O O . ASP B 1 129 ? 0.754 29.031 16.672 1 95.12 129 ASP B O 1
ATOM 2520 N N . ASN B 1 130 ? 1.992 27.312 16.312 1 95.44 130 ASN B N 1
ATOM 2521 C CA . ASN B 1 130 ? 2.023 27.578 14.875 1 95.44 130 ASN B CA 1
ATOM 2522 C C . ASN B 1 130 ? 0.871 26.875 14.156 1 95.44 130 ASN B C 1
ATOM 2524 O O . ASN B 1 130 ? 0.792 26.906 12.93 1 95.44 130 ASN B O 1
ATOM 2528 N N . GLY B 1 131 ? 0.037 26.172 14.828 1 97.88 131 GLY B N 1
ATOM 2529 C CA . GLY B 1 131 ? -1.188 25.609 14.281 1 97.88 131 GLY B CA 1
ATOM 2530 C C . GLY B 1 131 ? -1.001 24.203 13.711 1 97.88 131 GLY B C 1
ATOM 2531 O O . GLY B 1 131 ? -1.914 23.656 13.094 1 97.88 131 GLY B O 1
ATOM 2532 N N . TYR B 1 132 ? 0.243 23.703 13.836 1 98.62 132 TYR B N 1
ATOM 2533 C CA . TYR B 1 132 ? 0.492 22.359 13.328 1 98.62 132 TYR B CA 1
ATOM 2534 C C . TYR B 1 132 ? 1.601 21.688 14.117 1 98.62 132 TYR B C 1
ATOM 2536 O O . TYR B 1 132 ? 2.424 22.344 14.75 1 98.62 132 TYR B O 1
ATOM 2544 N N . ALA B 1 133 ? 1.585 20.375 14.164 1 98.31 133 ALA B N 1
ATOM 2545 C CA . ALA B 1 133 ? 2.719 19.547 14.562 1 98.31 133 ALA B CA 1
ATOM 2546 C C . ALA B 1 133 ? 3.48 19.031 13.344 1 98.31 133 ALA B C 1
ATOM 2548 O O . ALA B 1 133 ? 2.873 18.609 12.359 1 98.31 133 ALA B O 1
ATOM 2549 N N . GLU B 1 134 ? 4.754 19.172 13.391 1 97.94 134 GLU B N 1
ATOM 2550 C CA . GLU B 1 134 ? 5.609 18.75 12.281 1 97.94 134 GLU B CA 1
ATOM 2551 C C . GLU B 1 134 ? 6.715 17.812 12.766 1 97.94 134 GLU B C 1
ATOM 2553 O O . GLU B 1 134 ? 7.383 18.094 13.758 1 97.94 134 GLU B O 1
ATOM 2558 N N . VAL B 1 135 ? 6.902 16.734 12.047 1 97.88 135 VAL B N 1
ATOM 2559 C CA . VAL B 1 135 ? 7.91 15.766 12.438 1 97.88 135 VAL B CA 1
ATOM 2560 C C . VAL B 1 135 ? 8.742 15.367 11.219 1 97.88 135 VAL B C 1
ATOM 2562 O O . VAL B 1 135 ? 8.242 15.359 10.094 1 97.88 135 VAL B O 1
ATOM 2565 N N . MET B 1 136 ? 10.062 15.094 11.508 1 98.12 136 MET B N 1
ATOM 2566 C CA . MET B 1 136 ? 10.945 14.5 10.508 1 98.12 136 MET B CA 1
ATOM 2567 C C . MET B 1 136 ? 11.086 13 10.719 1 98.12 136 MET B C 1
ATOM 2569 O O . MET B 1 136 ? 11.555 12.555 11.766 1 98.12 136 MET B O 1
ATOM 2573 N N . LEU B 1 137 ? 10.672 12.258 9.68 1 98 137 LEU B N 1
ATOM 2574 C CA . LEU B 1 137 ? 10.688 10.797 9.75 1 98 137 LEU B CA 1
ATOM 2575 C C . LEU B 1 137 ? 11.93 10.242 9.055 1 98 137 LEU B C 1
ATOM 2577 O O . LEU B 1 137 ? 12.344 10.75 8.016 1 98 137 LEU B O 1
ATOM 2581 N N . GLY B 1 138 ? 12.422 9.172 9.609 1 96.94 138 GLY B N 1
ATOM 2582 C CA . GLY B 1 138 ? 13.617 8.562 9.047 1 96.94 138 GLY B CA 1
ATOM 2583 C C . GLY B 1 138 ? 13.328 7.688 7.844 1 96.94 138 GLY B C 1
ATOM 2584 O O . GLY B 1 138 ? 12.195 7.238 7.648 1 96.94 138 GLY B O 1
ATOM 2585 N N . ARG B 1 139 ? 14.43 7.465 7.078 1 96.44 139 ARG B N 1
ATOM 2586 C CA . ARG B 1 139 ? 14.305 6.762 5.809 1 96.44 139 ARG B CA 1
ATOM 2587 C C . ARG B 1 139 ? 13.93 5.301 6.023 1 96.44 139 ARG B C 1
ATOM 2589 O O . ARG B 1 139 ? 13.336 4.672 5.145 1 96.44 139 ARG B O 1
ATOM 2596 N N . ASP B 1 140 ? 14.305 4.73 7.195 1 96 140 ASP B N 1
ATOM 2597 C CA . ASP B 1 140 ? 14.062 3.309 7.426 1 96 140 ASP B CA 1
ATOM 2598 C C . ASP B 1 140 ? 12.93 3.096 8.43 1 96 140 ASP B C 1
ATOM 2600 O O . ASP B 1 140 ? 12.805 2.016 9.008 1 96 140 ASP B O 1
ATOM 2604 N N . GLU B 1 141 ? 12.156 4.094 8.617 1 97.56 141 GLU B N 1
ATOM 2605 C CA . GLU B 1 141 ? 11.016 4.004 9.523 1 97.56 141 GLU B CA 1
ATOM 2606 C C . GLU B 1 141 ? 9.727 3.703 8.758 1 97.56 141 GLU B C 1
ATOM 2608 O O . GLU B 1 141 ? 9.578 4.094 7.602 1 97.56 141 GLU B O 1
ATOM 2613 N N . ILE B 1 142 ? 8.867 2.965 9.375 1 98.38 142 ILE B N 1
ATOM 2614 C CA . ILE B 1 142 ? 7.469 2.789 8.984 1 98.38 142 ILE B CA 1
ATOM 2615 C C . ILE B 1 142 ? 6.562 3.545 9.953 1 98.38 142 ILE B C 1
ATOM 2617 O O . ILE B 1 142 ? 6.656 3.367 11.164 1 98.38 142 ILE B O 1
ATOM 2621 N N . VAL B 1 143 ? 5.691 4.32 9.375 1 98.5 143 VAL B N 1
ATOM 2622 C CA . VAL B 1 143 ? 4.93 5.215 10.242 1 98.5 143 VAL B CA 1
ATOM 2623 C C . VAL B 1 143 ? 3.436 5.039 9.977 1 98.5 143 VAL B C 1
ATOM 2625 O O . VAL B 1 143 ? 2.998 5.039 8.828 1 98.5 143 VAL B O 1
ATOM 2628 N N . VAL B 1 144 ? 2.711 4.844 11 1 98.62 144 VAL B N 1
ATOM 2629 C CA . VAL B 1 144 ? 1.259 4.945 10.898 1 98.62 144 VAL B CA 1
ATOM 2630 C C . VAL B 1 144 ? 0.788 6.273 11.484 1 98.62 144 VAL B C 1
ATOM 2632 O O . VAL B 1 144 ? 1.299 6.715 12.516 1 98.62 144 VAL B O 1
ATOM 2635 N N . ALA B 1 145 ? -0.098 6.973 10.805 1 98.81 145 ALA B N 1
ATOM 2636 C CA . ALA B 1 145 ? -0.587 8.289 11.219 1 98.81 145 ALA B CA 1
ATOM 2637 C C . ALA B 1 145 ? -2.09 8.414 10.977 1 98.81 145 ALA B C 1
ATOM 2639 O O . ALA B 1 145 ? -2.641 7.754 10.094 1 98.81 145 ALA B O 1
ATOM 2640 N N . ALA B 1 146 ? -2.693 9.227 11.781 1 98.81 146 ALA B N 1
ATOM 2641 C CA . ALA B 1 146 ? -4.121 9.492 11.625 1 98.81 146 ALA B CA 1
ATOM 2642 C C . ALA B 1 146 ? -4.379 10.992 11.453 1 98.81 146 ALA B C 1
ATOM 2644 O O . ALA B 1 146 ? -3.834 11.812 12.188 1 98.81 146 ALA B O 1
ATOM 2645 N N . SER B 1 147 ? -5.125 11.305 10.484 1 98.75 147 SER B N 1
ATOM 2646 C CA . SER B 1 147 ? -5.613 12.664 10.273 1 98.75 147 SER B CA 1
ATOM 2647 C C . SER B 1 147 ? -7.125 12.742 10.469 1 98.75 147 SER B C 1
ATOM 2649 O O . SER B 1 147 ? -7.891 12.297 9.609 1 98.75 147 SER B O 1
ATOM 2651 N N . PRO B 1 148 ? -7.566 13.367 11.516 1 98.56 148 PRO B N 1
ATOM 2652 C CA . PRO B 1 148 ? -9.008 13.508 11.742 1 98.56 148 PRO B CA 1
ATOM 2653 C C . PRO B 1 148 ? -9.672 14.438 10.727 1 98.56 148 PRO B C 1
ATOM 2655 O O . PRO B 1 148 ? -9.016 15.328 10.172 1 98.56 148 PRO B O 1
ATOM 2658 N N . VAL B 1 149 ? -10.969 14.188 10.578 1 97.69 149 VAL B N 1
ATOM 2659 C CA . VAL B 1 149 ? -11.773 15.094 9.766 1 97.69 149 VAL B CA 1
ATOM 2660 C C . VAL B 1 149 ? -11.523 16.531 10.211 1 97.69 149 VAL B C 1
ATOM 2662 O O . VAL B 1 149 ? -11.359 16.812 11.398 1 97.69 149 VAL B O 1
ATOM 2665 N N . HIS B 1 150 ? -11.391 17.453 9.227 1 97.94 150 HIS B N 1
ATOM 2666 C CA . HIS B 1 150 ? -11.234 18.891 9.438 1 97.94 150 HIS B CA 1
ATOM 2667 C C . HIS B 1 150 ? -9.805 19.234 9.844 1 97.94 150 HIS B C 1
ATOM 2669 O O . HIS B 1 150 ? -9.531 20.344 10.289 1 97.94 150 HIS B O 1
ATOM 2675 N N . LYS B 1 151 ? -8.898 18.312 9.781 1 98.62 151 LYS B N 1
ATOM 2676 C CA . LYS B 1 151 ? -7.484 18.609 9.992 1 98.62 151 LYS B CA 1
ATOM 2677 C C . LYS B 1 151 ? -6.691 18.438 8.703 1 98.62 151 LYS B C 1
ATOM 2679 O O . LYS B 1 151 ? -6.812 17.406 8.023 1 98.62 151 LYS B O 1
ATOM 2684 N N . ALA B 1 152 ? -5.93 19.422 8.477 1 98.75 152 ALA B N 1
ATOM 2685 C CA . ALA B 1 152 ? -5.059 19.344 7.305 1 98.75 152 ALA B CA 1
ATOM 2686 C C . ALA B 1 152 ? -3.85 18.453 7.57 1 98.75 152 ALA B C 1
ATOM 2688 O O . ALA B 1 152 ? -3.439 18.281 8.719 1 98.75 152 ALA B O 1
ATOM 2689 N N . HIS B 1 153 ? -3.32 17.938 6.555 1 98.88 153 HIS B N 1
ATOM 2690 C CA . HIS B 1 153 ? -2.094 17.141 6.613 1 98.88 153 HIS B CA 1
ATOM 2691 C C . HIS B 1 153 ? -1.267 17.312 5.344 1 98.88 153 HIS B C 1
ATOM 2693 O O . HIS B 1 153 ? -1.785 17.766 4.316 1 98.88 153 HIS B O 1
ATOM 2699 N N . ALA B 1 154 ? 0.051 16.953 5.461 1 98.94 154 ALA B N 1
ATOM 2700 C CA . ALA B 1 154 ? 0.95 17.062 4.316 1 98.94 154 ALA B CA 1
ATOM 2701 C C . ALA B 1 154 ? 2.135 16.109 4.457 1 98.94 154 ALA B C 1
ATOM 2703 O O . ALA B 1 154 ? 2.611 15.867 5.566 1 98.94 154 ALA B O 1
ATOM 2704 N N . LEU B 1 155 ? 2.555 15.609 3.338 1 98.94 155 LEU B N 1
ATOM 2705 C CA . LEU B 1 155 ? 3.754 14.781 3.213 1 98.94 155 LEU B CA 1
ATOM 2706 C C . LEU B 1 155 ? 4.766 15.438 2.277 1 98.94 155 LEU B C 1
ATOM 2708 O O . LEU B 1 155 ? 4.449 15.742 1.126 1 98.94 155 LEU B O 1
ATOM 2712 N N . VAL B 1 156 ? 5.953 15.648 2.76 1 98.94 156 VAL B N 1
ATOM 2713 C CA . VAL B 1 156 ? 7.031 16.219 1.958 1 98.94 156 VAL B CA 1
ATOM 2714 C C . VAL B 1 156 ? 8.211 15.258 1.923 1 98.94 156 VAL B C 1
ATOM 2716 O O . VAL B 1 156 ? 8.719 14.836 2.969 1 98.94 156 VAL B O 1
ATOM 2719 N N . ASN B 1 157 ? 8.633 14.93 0.693 1 98.94 157 ASN B N 1
ATOM 2720 C CA . ASN B 1 157 ? 9.828 14.102 0.554 1 98.94 157 ASN B CA 1
ATOM 2721 C C . ASN B 1 157 ? 11.102 14.938 0.668 1 98.94 157 ASN B C 1
ATOM 2723 O O . ASN B 1 157 ? 11.453 15.672 -0.26 1 98.94 157 ASN B O 1
ATOM 2727 N N . ILE B 1 158 ? 11.742 14.766 1.746 1 98.81 158 ILE B N 1
ATOM 2728 C CA . ILE B 1 158 ? 12.945 15.555 1.976 1 98.81 158 ILE B CA 1
ATOM 2729 C C . ILE B 1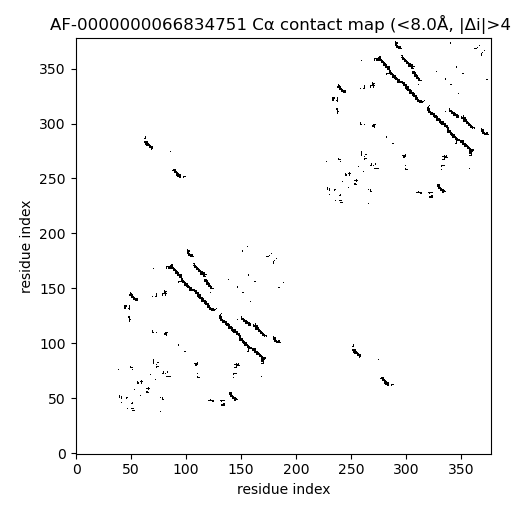 158 ? 14.188 14.703 1.729 1 98.81 158 ILE B C 1
ATOM 2731 O O . ILE B 1 158 ? 15.297 15.086 2.107 1 98.81 158 ILE B O 1
ATOM 2735 N N . ASP B 1 159 ? 13.992 13.508 1.263 1 98.5 159 ASP B N 1
ATOM 2736 C CA . ASP B 1 159 ? 15.102 12.648 0.855 1 98.5 159 ASP B CA 1
ATOM 2737 C C . ASP B 1 159 ? 15.68 13.102 -0.484 1 98.5 159 ASP B C 1
ATOM 2739 O O . ASP B 1 159 ? 14.953 13.594 -1.347 1 98.5 159 ASP B O 1
ATOM 2743 N N . SER B 1 160 ? 16.953 12.852 -0.651 1 97.81 160 SER B N 1
ATOM 2744 C CA . SER B 1 160 ? 17.594 13.328 -1.877 1 97.81 160 SER B CA 1
ATOM 2745 C C . SER B 1 160 ? 17.422 12.328 -3.014 1 97.81 160 SER B C 1
ATOM 2747 O O . SER B 1 160 ? 17.562 12.68 -4.184 1 97.81 160 SER B O 1
ATOM 2749 N N . ILE B 1 161 ? 17.094 11.109 -2.711 1 97.06 161 ILE B N 1
ATOM 2750 C CA . ILE B 1 161 ? 17.156 10.086 -3.754 1 97.06 161 ILE B CA 1
ATOM 2751 C C . ILE B 1 161 ? 15.922 9.195 -3.686 1 97.06 161 ILE B C 1
ATOM 2753 O O . ILE B 1 161 ? 15.273 8.945 -4.703 1 97.06 161 ILE B O 1
ATOM 2757 N N . ARG B 1 162 ? 15.5 8.844 -2.508 1 97.88 162 ARG B N 1
ATOM 2758 C CA . ARG B 1 162 ? 14.469 7.82 -2.35 1 97.88 162 ARG B CA 1
ATOM 2759 C C . ARG B 1 162 ? 13.078 8.422 -2.469 1 97.88 162 ARG B C 1
ATOM 2761 O O . ARG B 1 162 ? 12.891 9.617 -2.238 1 97.88 162 ARG B O 1
ATOM 2768 N N . SER B 1 163 ? 12.148 7.547 -2.836 1 98.5 163 SER B N 1
ATOM 2769 C CA . SER B 1 163 ? 10.742 7.934 -2.861 1 98.5 163 SER B CA 1
ATOM 2770 C C . SER B 1 163 ? 10.031 7.535 -1.571 1 98.5 163 SER B C 1
ATOM 2772 O O . SER B 1 163 ? 10.297 6.465 -1.017 1 98.5 163 SER B O 1
ATOM 2774 N N . ILE B 1 164 ? 9.117 8.461 -1.153 1 98.88 164 ILE B N 1
ATOM 2775 C CA . ILE B 1 164 ? 8.125 8.055 -0.161 1 98.88 164 ILE B CA 1
ATOM 2776 C C . ILE B 1 164 ? 7.078 7.156 -0.815 1 98.88 164 ILE B C 1
ATOM 2778 O O . ILE B 1 164 ? 6.629 7.426 -1.93 1 98.88 164 ILE B O 1
ATOM 2782 N N . PHE B 1 165 ? 6.746 6.098 -0.141 1 98.88 165 PHE B N 1
ATOM 2783 C CA . PHE B 1 165 ? 5.52 5.375 -0.452 1 98.88 165 PHE B CA 1
ATOM 2784 C C . PHE B 1 165 ? 4.504 5.52 0.677 1 98.88 165 PHE B C 1
ATOM 2786 O O . PHE B 1 165 ? 4.883 5.617 1.848 1 98.88 165 PHE B O 1
ATOM 2793 N N . PHE B 1 166 ? 3.229 5.598 0.3 1 98.88 166 PHE B N 1
ATOM 2794 C CA . PHE B 1 166 ? 2.217 5.762 1.338 1 98.88 166 PHE B CA 1
ATOM 2795 C C . PHE B 1 166 ? 0.9 5.117 0.916 1 98.88 166 PHE B C 1
ATOM 2797 O O . PHE B 1 166 ? 0.629 4.973 -0.277 1 98.88 166 PHE B O 1
ATOM 2804 N N . ILE B 1 167 ? 0.211 4.727 1.867 1 98.62 167 ILE B N 1
ATOM 2805 C CA . ILE B 1 167 ? -1.185 4.316 1.747 1 98.62 167 ILE B CA 1
ATOM 2806 C C . ILE B 1 167 ? -2.074 5.281 2.529 1 98.62 167 ILE B C 1
ATOM 2808 O O . ILE B 1 167 ? -1.725 5.699 3.637 1 98.62 167 ILE B O 1
ATOM 2812 N N . GLY B 1 168 ? -3.156 5.656 1.927 1 98.12 168 GLY B N 1
ATOM 2813 C CA . GLY B 1 168 ? -4.203 6.387 2.621 1 98.12 168 GLY B CA 1
ATOM 2814 C C . GLY B 1 168 ? -5.535 5.664 2.621 1 98.12 168 GLY B C 1
ATOM 2815 O O . GLY B 1 168 ? -6.055 5.305 1.562 1 98.12 168 GLY B O 1
ATOM 2816 N N . CYS B 1 169 ? -6.059 5.457 3.797 1 97.69 169 CYS B N 1
ATOM 2817 C CA . CYS B 1 169 ? -7.406 4.918 3.963 1 97.69 169 CYS B CA 1
ATOM 2818 C C . CYS B 1 169 ? -8.359 5.984 4.484 1 97.69 169 CYS B C 1
ATOM 2820 O O . CYS B 1 169 ? -8.117 6.582 5.535 1 97.69 169 CYS B O 1
ATOM 2822 N N . GLN B 1 170 ? -9.406 6.188 3.766 1 96.94 170 GLN B N 1
ATOM 2823 C CA . GLN B 1 170 ? -10.461 7.102 4.195 1 96.94 170 GLN B CA 1
ATOM 2824 C C . GLN B 1 170 ? -11.727 6.34 4.57 1 96.94 170 GLN B C 1
ATOM 2826 O O . GLN B 1 170 ? -12.055 5.328 3.947 1 96.94 170 GLN B O 1
ATOM 2831 N N . ASP B 1 171 ? -12.477 6.859 5.52 1 96 171 ASP B N 1
ATOM 2832 C CA . ASP B 1 171 ? -13.633 6.121 6.004 1 96 171 ASP B CA 1
ATOM 2833 C C . ASP B 1 171 ? -14.914 6.566 5.289 1 96 171 ASP B C 1
ATOM 2835 O O . ASP B 1 171 ? -16 6.09 5.605 1 96 171 ASP B O 1
ATOM 2839 N N . ASN B 1 172 ? -14.742 7.438 4.352 1 92.56 172 ASN B N 1
ATOM 2840 C CA . ASN B 1 172 ? -15.828 7.891 3.484 1 92.56 172 ASN B CA 1
ATOM 2841 C C . ASN B 1 172 ? -15.336 8.164 2.064 1 92.56 172 ASN B C 1
ATOM 2843 O O . ASN B 1 172 ? -14.203 8.609 1.871 1 92.56 172 ASN B O 1
ATOM 2847 N N . VAL B 1 173 ? -16.219 7.746 1.177 1 86.38 173 VAL B N 1
ATOM 2848 C CA . VAL B 1 173 ? -15.883 8.086 -0.204 1 86.38 173 VAL B CA 1
ATOM 2849 C C . VAL B 1 173 ? -16.203 9.555 -0.47 1 86.38 173 VAL B C 1
ATOM 2851 O O . VAL B 1 173 ? -17.344 9.992 -0.27 1 86.38 173 VAL B O 1
ATOM 2854 N N . ILE B 1 174 ? -15.148 10.227 -0.892 1 78.5 174 ILE B N 1
ATOM 2855 C CA . ILE B 1 174 ? -15.406 11.641 -1.108 1 78.5 174 ILE B CA 1
ATOM 2856 C C . ILE B 1 174 ? -15.031 12.023 -2.539 1 78.5 174 ILE B C 1
ATOM 2858 O O . ILE B 1 174 ? -14.125 11.43 -3.129 1 78.5 174 ILE B O 1
ATOM 2862 N N . SER B 1 175 ? -15.812 12.969 -2.992 1 80.12 175 SER B N 1
ATOM 2863 C CA . SER B 1 175 ? -15.398 13.625 -4.23 1 80.12 175 SER B CA 1
ATOM 2864 C C . SER B 1 175 ? -14.414 14.758 -3.957 1 80.12 175 SER B C 1
ATOM 2866 O O . SER B 1 175 ? -14.719 15.68 -3.189 1 80.12 175 SER B O 1
ATOM 2868 N N . TYR B 1 176 ? -13.281 14.625 -4.527 1 80.69 176 TYR B N 1
ATOM 2869 C CA . TYR B 1 176 ? -12.258 15.633 -4.277 1 80.69 176 TYR B CA 1
ATOM 2870 C C . TYR B 1 176 ? -12.578 16.922 -5.02 1 80.69 176 TYR B C 1
ATOM 2872 O O . TYR B 1 176 ? -12.219 17.094 -6.188 1 80.69 176 TYR B O 1
ATOM 2880 N N . ASN B 1 177 ? -13.32 17.766 -4.32 1 83.31 177 ASN B N 1
ATOM 2881 C CA . ASN B 1 177 ? -13.602 19.109 -4.844 1 83.31 177 ASN B CA 1
ATOM 2882 C C . ASN B 1 177 ? -13.586 20.156 -3.736 1 83.31 177 ASN B C 1
ATOM 2884 O O . ASN B 1 177 ? -13.391 19.828 -2.564 1 83.31 177 ASN B O 1
ATOM 2888 N N . ALA B 1 178 ? -13.734 21.375 -4.18 1 82.81 178 ALA B N 1
ATOM 2889 C CA . ALA B 1 178 ? -13.562 22.5 -3.264 1 82.81 178 ALA B CA 1
ATOM 2890 C C . ALA B 1 178 ? -14.633 22.484 -2.176 1 82.81 178 ALA B C 1
ATOM 2892 O O . ALA B 1 178 ? -14.453 23.094 -1.113 1 82.81 178 ALA B O 1
ATOM 2893 N N . SER B 1 179 ? -15.648 21.828 -2.4 1 84.69 179 SER 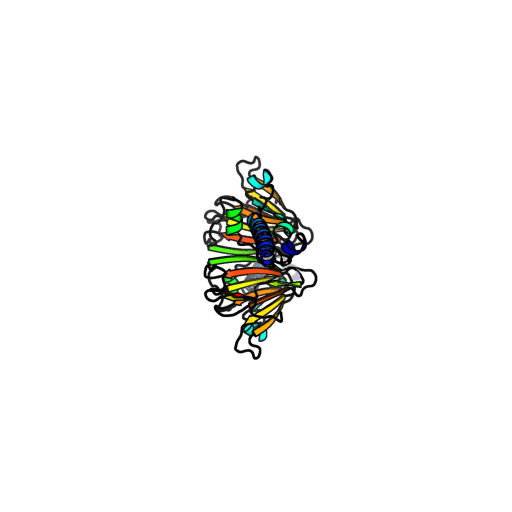B N 1
ATOM 2894 C CA . SER B 1 179 ? -16.703 21.781 -1.397 1 84.69 179 SER B CA 1
ATOM 2895 C C . SER B 1 179 ? -16.406 20.75 -0.32 1 84.69 179 SER B C 1
ATOM 2897 O O . SER B 1 179 ? -16.891 20.859 0.806 1 84.69 179 SER B O 1
ATOM 2899 N N . SER B 1 180 ? -15.531 19.844 -0.622 1 90.69 180 SER B N 1
ATOM 2900 C CA . SER B 1 180 ? -15.297 18.75 0.313 1 90.69 180 SER B CA 1
ATOM 2901 C C . SER B 1 180 ? -13.875 18.781 0.859 1 90.69 180 SER B C 1
ATOM 2903 O O . SER B 1 180 ? -13.57 18.094 1.841 1 90.69 180 SER B O 1
ATOM 2905 N N . THR B 1 181 ? -13.102 19.672 0.267 1 94.44 181 THR B N 1
ATOM 2906 C CA . THR B 1 181 ? -11.672 19.625 0.584 1 94.44 181 THR B CA 1
ATOM 2907 C C . THR B 1 181 ? -11.047 21 0.428 1 94.44 181 THR B C 1
ATOM 2909 O O . THR B 1 181 ? -11.32 21.719 -0.544 1 94.44 181 THR B O 1
ATOM 2912 N N . ASP B 1 182 ? -10.32 21.516 1.446 1 96.88 182 ASP B N 1
ATOM 2913 C CA . ASP B 1 182 ? -9.414 22.656 1.277 1 96.88 182 ASP B CA 1
ATOM 2914 C C . ASP B 1 182 ? -8.062 22.188 0.743 1 96.88 182 ASP B C 1
ATOM 2916 O O . ASP B 1 182 ? -7.355 21.422 1.401 1 96.88 182 ASP B O 1
ATOM 2920 N N . PHE B 1 183 ? -7.684 22.734 -0.357 1 96.5 183 PHE B N 1
ATOM 2921 C CA . PHE B 1 183 ? -6.41 22.328 -0.953 1 96.5 183 PHE B CA 1
ATOM 2922 C C . PHE B 1 183 ? -5.328 23.359 -0.645 1 96.5 183 PHE B C 1
ATOM 2924 O O . PHE B 1 183 ? -5.629 24.531 -0.363 1 96.5 183 PHE B O 1
ATOM 2931 N N . ASN B 1 184 ? -4.105 22.938 -0.717 1 97 184 ASN B N 1
ATOM 2932 C CA . ASN B 1 184 ? -2.945 23.797 -0.567 1 97 184 ASN B CA 1
ATOM 2933 C C . ASN B 1 184 ? -3.051 24.656 0.688 1 97 184 ASN B C 1
ATOM 2935 O O . ASN B 1 184 ? -2.943 25.891 0.615 1 97 184 ASN B O 1
ATOM 2939 N N . VAL B 1 185 ? -3.271 24.016 1.779 1 97.88 185 VAL B N 1
ATOM 2940 C CA . VAL B 1 185 ? -3.5 24.672 3.066 1 97.88 185 VAL B CA 1
ATOM 2941 C C . VAL B 1 185 ? -2.246 25.422 3.492 1 97.88 185 VAL B C 1
ATOM 2943 O O . VAL B 1 185 ? -2.332 26.562 3.98 1 97.88 185 VAL B O 1
ATOM 2946 N N . TRP B 1 186 ? -1.062 24.828 3.389 1 98.38 186 TRP B N 1
ATOM 2947 C CA . TRP B 1 186 ? 0.183 25.469 3.787 1 98.38 186 TRP B CA 1
ATOM 2948 C C . TRP B 1 186 ? 1.003 25.875 2.566 1 98.38 186 TRP B C 1
ATOM 2950 O O . TRP B 1 186 ? 1.155 25.094 1.627 1 98.38 186 TRP B O 1
ATOM 2960 N N . LYS B 1 187 ? 1.589 27.016 2.584 1 96.88 187 LYS B N 1
ATOM 2961 C CA . LYS B 1 187 ? 2.422 27.516 1.496 1 96.88 187 LYS B CA 1
ATOM 2962 C C . LYS B 1 187 ? 3.904 27.344 1.817 1 96.88 187 LYS B C 1
ATOM 2964 O O . LYS B 1 187 ? 4.754 27.438 0.926 1 96.88 187 LYS B O 1
ATOM 2969 N N . ASP B 1 188 ? 4.234 27.062 2.982 1 96.5 188 ASP B N 1
ATOM 2970 C CA . ASP B 1 188 ? 5.621 27.047 3.443 1 96.5 188 ASP B CA 1
ATOM 2971 C C . ASP B 1 188 ? 6.121 25.609 3.613 1 96.5 188 ASP B C 1
ATOM 2973 O O . ASP B 1 188 ? 6.93 25.328 4.5 1 96.5 188 ASP B O 1
ATOM 2977 N N . LEU B 1 189 ? 5.676 24.797 2.807 1 96.31 189 LEU B N 1
ATOM 2978 C CA . LEU B 1 189 ? 6.102 23.406 2.887 1 96.31 189 LEU B CA 1
ATOM 2979 C C . LEU B 1 189 ? 7.391 23.188 2.1 1 96.31 189 LEU B C 1
ATOM 2981 O O . LEU B 1 189 ? 7.621 23.844 1.082 1 96.31 189 LEU B O 1
#

pLDDT: mean 85.38, std 21.5, range [26.67, 98.94]

Nearest PDB structures (foldseek):
  7m14-assembly3_F  TM=6.435E-01  e=5.450E-05  Campylobacter jejuni subsp. jejuni NCTC 11168 = ATCC 700819
  2et1-assembly1_A  TM=5.451E-01  e=1.792E-04  Hordeum vulgare
  4qm9-assembly2_B  TM=6.940E-01  e=2.297E-03  Bacillus subtilis subsp. subtilis str. 168
  3s7e-assembly2_B  TM=6.734E-01  e=4.286E-03  Arachis hypogaea
  6v7g-assembly1_A  TM=6.690E-01  e=6.374E-03  Canavalia ensiformis

Foldseek 3Di:
DPVPPPVPDPPVVVVVVVVVVVVVVVVVVVVPPPPVPPQQPQDPLCVQQQKGKDQFVSQAPDPVTHDDDLLVVSVVSVGDQAANDFPDKDKDKDWAFGKDQQKAFAPKKKKKKKAAAWKKKWKQGCVDPVRIRIDTDHRRMIMIGIHHHGMGMMIGGNGHGIMMIMMMGINDDDDPDPVGMGHPPDPPD/DPVPPPPPPVPVVVVVVVVVVVVVVVVVVVVPPPPVPPQQPQDPLNVQQQKGKDQFVSQAPDPVTHDDDLLVVSVVSVGDQAANDFPDKDKDKDWAFGKDQQKAFAPKKKKKKKAAAWKKKWKQGCVDPVRIRIDTDHRRMIMIGIHHHGMGMMIGGNGHGIMMIMMMGINDDDDPDPVGMGHNPDDPD